Protein AF-A0A8D8VC96-F1 (afdb_monomer_lite)

Structure (mmCIF, N/CA/C/O backbone):
data_AF-A0A8D8VC96-F1
#
_entry.id   AF-A0A8D8VC96-F1
#
loop_
_atom_site.group_PDB
_atom_site.id
_atom_site.type_symbol
_atom_site.label_atom_id
_atom_site.label_alt_id
_atom_site.label_comp_id
_atom_site.label_asym_id
_atom_site.label_entity_id
_atom_site.label_seq_id
_atom_site.pdbx_PDB_ins_code
_atom_site.Cartn_x
_atom_site.Cartn_y
_atom_site.Cartn_z
_atom_site.occupancy
_atom_site.B_iso_or_equiv
_atom_site.auth_seq_id
_atom_site.auth_comp_id
_atom_site.auth_asym_id
_atom_site.auth_atom_id
_atom_site.pdbx_PDB_model_num
ATOM 1 N N . MET A 1 1 ? -0.223 11.530 23.947 1.00 56.78 1 MET A N 1
ATOM 2 C CA . MET A 1 1 ? -0.932 10.208 23.945 1.00 56.78 1 MET A CA 1
ATOM 3 C C . MET A 1 1 ? 0.001 9.028 23.650 1.00 56.78 1 MET A C 1
ATOM 5 O O . MET A 1 1 ? -0.231 7.956 24.184 1.00 56.78 1 MET A O 1
ATOM 9 N N . LEU A 1 2 ? 1.058 9.201 22.847 1.00 66.69 2 LEU A N 1
ATOM 10 C CA . LEU A 1 2 ? 2.019 8.137 22.504 1.00 66.69 2 LEU A CA 1
ATOM 11 C C . LEU A 1 2 ? 3.382 8.268 23.226 1.00 66.69 2 LEU A C 1
ATOM 13 O O . LEU A 1 2 ? 4.319 7.546 22.914 1.00 66.69 2 LEU A O 1
ATOM 17 N N . GLU A 1 3 ? 3.497 9.180 24.196 1.00 67.00 3 GLU A N 1
ATOM 18 C CA . GLU A 1 3 ? 4.768 9.587 24.829 1.00 67.00 3 GLU A CA 1
ATOM 19 C C . GLU A 1 3 ? 5.449 8.507 25.683 1.00 67.00 3 GLU A C 1
ATOM 21 O O . GLU A 1 3 ? 6.638 8.615 25.957 1.00 67.00 3 GLU A O 1
ATOM 26 N N . TYR A 1 4 ? 4.724 7.459 26.081 1.00 77.69 4 TYR A N 1
ATOM 27 C CA . TYR A 1 4 ? 5.256 6.370 26.912 1.00 77.69 4 TYR A CA 1
ATOM 28 C C . TYR A 1 4 ? 5.700 5.140 26.110 1.00 77.69 4 TYR A C 1
ATOM 30 O O . TYR A 1 4 ? 6.091 4.136 26.700 1.00 77.69 4 TYR A O 1
ATOM 38 N N . ILE A 1 5 ? 5.606 5.184 24.778 1.00 81.00 5 ILE A N 1
ATOM 39 C CA . ILE A 1 5 ? 5.982 4.063 23.916 1.00 81.00 5 ILE A CA 1
ATOM 40 C C . ILE A 1 5 ? 7.382 4.322 23.368 1.00 81.00 5 ILE A C 1
ATOM 42 O O . ILE A 1 5 ? 7.630 5.331 22.710 1.00 81.00 5 ILE A O 1
ATOM 46 N N . GLU A 1 6 ? 8.297 3.394 23.631 1.00 84.31 6 GLU A N 1
ATOM 47 C CA . GLU A 1 6 ? 9.651 3.449 23.091 1.00 84.31 6 GLU A CA 1
ATOM 48 C C . GLU A 1 6 ? 9.626 3.282 21.566 1.00 84.31 6 GLU A C 1
ATOM 50 O O . GLU A 1 6 ? 9.029 2.341 21.032 1.00 84.31 6 GLU A O 1
ATOM 55 N N . LYS A 1 7 ? 10.299 4.196 20.861 1.00 87.06 7 LYS A N 1
ATOM 56 C CA . LYS A 1 7 ? 10.489 4.099 19.414 1.00 87.06 7 LYS A CA 1
ATOM 57 C C . LYS A 1 7 ? 11.390 2.909 19.091 1.00 87.06 7 LYS A C 1
ATOM 59 O O . LYS A 1 7 ? 12.496 2.811 19.614 1.00 87.06 7 LYS A O 1
ATOM 64 N N . LYS A 1 8 ? 10.953 2.059 18.164 1.00 87.38 8 LYS A N 1
ATOM 65 C CA . LYS A 1 8 ? 11.753 0.965 17.607 1.00 87.38 8 LYS A CA 1
ATOM 66 C C . LYS A 1 8 ? 11.871 1.079 16.096 1.00 87.38 8 LYS A C 1
ATOM 68 O O . LYS A 1 8 ? 11.038 1.692 15.430 1.00 87.38 8 LYS A O 1
ATOM 73 N N . GLU A 1 9 ? 12.916 0.463 15.553 1.00 86.69 9 GLU A N 1
ATOM 74 C CA . GLU A 1 9 ? 13.058 0.311 14.106 1.00 86.69 9 GLU A CA 1
ATOM 75 C C . GLU A 1 9 ? 11.913 -0.536 13.538 1.00 86.69 9 GLU A C 1
ATOM 77 O O . GLU A 1 9 ? 11.349 -1.393 14.224 1.00 86.69 9 GLU A O 1
ATOM 82 N N . TRP A 1 10 ? 11.586 -0.329 12.264 1.00 87.19 10 TRP A N 1
ATOM 83 C CA . TRP A 1 10 ? 10.472 -1.006 11.596 1.00 87.19 10 TRP A CA 1
ATOM 84 C C . TRP A 1 10 ? 10.578 -2.537 11.627 1.00 87.19 10 TRP A C 1
ATOM 86 O O . TRP A 1 10 ? 9.578 -3.249 11.730 1.00 87.19 10 TRP A O 1
ATOM 96 N N . GLU A 1 11 ? 11.803 -3.046 11.550 1.00 87.81 11 GLU A N 1
ATOM 97 C CA . GLU A 1 11 ? 12.136 -4.463 11.578 1.00 87.81 11 GLU A CA 1
ATOM 98 C C . GLU A 1 11 ? 11.897 -5.122 12.933 1.00 87.81 11 GLU A C 1
ATOM 100 O O . GLU A 1 11 ? 11.925 -6.349 13.007 1.00 87.81 11 GLU A O 1
ATOM 105 N N . HIS A 1 12 ? 11.686 -4.364 14.005 1.00 87.44 12 HIS A N 1
ATOM 106 C CA . HIS A 1 12 ? 11.365 -4.962 15.292 1.00 87.44 12 HIS A CA 1
ATOM 107 C C . HIS A 1 12 ? 9.925 -5.494 15.308 1.00 87.44 12 HIS A C 1
ATOM 109 O O . HIS A 1 12 ? 9.081 -5.205 14.446 1.00 87.44 12 HIS A O 1
ATOM 115 N N . ASP A 1 13 ? 9.648 -6.352 16.285 1.00 83.38 13 ASP A N 1
ATOM 116 C CA . ASP A 1 13 ? 8.297 -6.857 16.489 1.00 83.38 13 ASP A CA 1
ATOM 117 C C . ASP A 1 13 ? 7.365 -5.739 16.964 1.00 83.38 13 ASP A C 1
ATOM 119 O O . ASP A 1 13 ? 7.802 -4.704 17.475 1.00 83.38 13 ASP A O 1
ATOM 123 N N . CYS A 1 14 ? 6.068 -5.945 16.731 1.00 77.44 14 CYS A N 1
ATOM 124 C CA . CYS A 1 14 ? 5.040 -4.945 16.969 1.00 77.44 14 CYS A CA 1
ATOM 125 C C . CYS A 1 14 ? 5.111 -4.393 18.397 1.00 77.44 14 CYS A C 1
ATOM 127 O O . CYS A 1 14 ? 5.041 -5.136 19.374 1.00 77.44 14 CYS A O 1
ATOM 129 N N . ILE A 1 15 ? 5.186 -3.071 18.495 1.00 79.81 15 ILE A N 1
ATOM 130 C CA . ILE A 1 15 ? 5.311 -2.351 19.765 1.00 79.81 15 ILE A CA 1
ATOM 131 C C . ILE A 1 15 ? 3.977 -1.873 20.333 1.00 79.81 15 ILE A C 1
ATOM 133 O O . ILE A 1 15 ? 3.873 -1.667 21.537 1.00 79.81 15 ILE A O 1
ATOM 137 N N . TYR A 1 16 ? 2.956 -1.695 19.491 1.00 87.06 16 TYR A N 1
ATOM 138 C CA . TYR A 1 16 ? 1.622 -1.312 19.938 1.00 87.06 16 TYR A CA 1
ATOM 139 C C . TYR A 1 16 ? 0.550 -1.712 18.926 1.00 87.06 16 TYR A C 1
ATOM 141 O O . TYR A 1 16 ? 0.806 -1.857 17.728 1.00 87.06 16 TYR A O 1
ATOM 149 N N . GLN A 1 17 ? -0.670 -1.862 19.432 1.00 91.94 17 GLN A N 1
ATOM 150 C CA . GLN A 1 17 ? -1.841 -2.201 18.639 1.00 91.94 17 GLN A CA 1
ATOM 151 C C . GLN A 1 17 ? -2.802 -1.018 18.599 1.00 91.94 17 GLN A C 1
ATOM 153 O O . GLN A 1 17 ? -3.083 -0.404 19.627 1.00 91.94 17 GLN A O 1
ATOM 158 N N . LEU A 1 18 ? -3.317 -0.709 17.412 1.00 92.12 18 LEU A N 1
ATOM 159 C CA . LEU A 1 18 ? -4.373 0.281 17.225 1.00 92.12 18 LEU A CA 1
ATOM 160 C C . LEU A 1 18 ? -5.675 -0.441 16.898 1.00 92.12 18 LEU A C 1
ATOM 162 O O . LEU A 1 18 ? -5.719 -1.207 15.943 1.00 92.12 18 LEU A O 1
ATOM 166 N N . ILE A 1 19 ? -6.737 -0.167 17.648 1.00 93.94 19 ILE A N 1
ATOM 167 C CA . ILE A 1 19 ? -8.078 -0.673 17.353 1.00 93.94 19 ILE A CA 1
ATOM 168 C C . ILE A 1 19 ? -8.959 0.533 17.049 1.00 93.94 19 ILE A C 1
ATOM 170 O O . ILE A 1 19 ? -9.070 1.434 17.878 1.00 93.94 19 ILE A O 1
ATOM 174 N N . ALA A 1 20 ? -9.554 0.578 15.860 1.00 91.56 20 ALA A N 1
ATOM 175 C CA . ALA A 1 20 ? -10.372 1.713 15.444 1.00 91.56 20 ALA A CA 1
ATOM 176 C C . ALA A 1 20 ? -11.504 1.299 14.502 1.00 91.56 20 ALA A C 1
ATOM 178 O O . ALA A 1 20 ? -11.414 0.304 13.787 1.00 91.56 20 ALA A O 1
ATOM 179 N N . SER A 1 21 ? -12.563 2.104 14.472 1.00 90.19 21 SER A N 1
ATOM 180 C CA . SER A 1 21 ? -13.599 2.041 13.441 1.00 90.19 21 SER A CA 1
ATOM 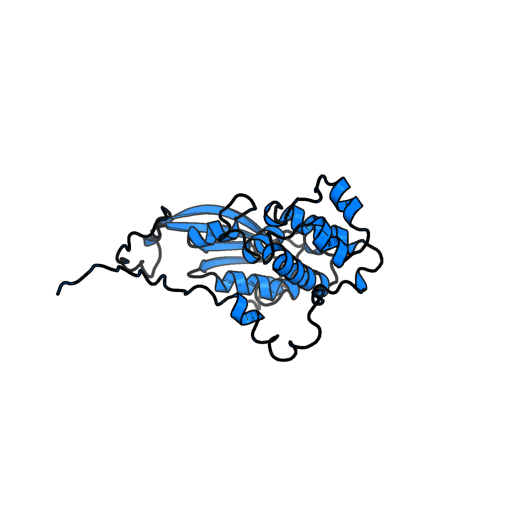181 C C . SER A 1 21 ? -13.411 3.201 12.479 1.00 90.19 21 SER A C 1
ATOM 183 O O . SER A 1 21 ? -13.244 4.338 12.919 1.00 90.19 21 SER A O 1
ATOM 185 N N . LEU A 1 22 ? -13.433 2.922 11.177 1.00 88.38 22 LEU A N 1
ATOM 186 C CA . LEU A 1 22 ? -13.283 3.933 10.138 1.00 88.38 22 LEU A CA 1
ATOM 187 C C . LEU A 1 22 ? -14.603 4.141 9.408 1.00 88.38 22 LEU A C 1
ATOM 189 O O . LEU A 1 22 ? -15.214 3.194 8.917 1.00 88.38 22 LEU A O 1
ATOM 193 N N . ASN A 1 23 ? -14.991 5.405 9.283 1.00 76.56 23 ASN A N 1
ATOM 194 C CA . ASN A 1 23 ? -16.179 5.797 8.528 1.00 76.56 23 ASN A CA 1
ATOM 195 C C . ASN A 1 23 ? -15.846 6.137 7.066 1.00 76.56 23 ASN A C 1
ATOM 197 O O . ASN A 1 23 ? -16.744 6.217 6.237 1.00 76.56 23 ASN A O 1
ATOM 201 N N . ASN A 1 24 ? -14.566 6.353 6.748 1.00 79.94 24 ASN A N 1
ATOM 202 C CA . ASN A 1 24 ? -14.092 6.711 5.416 1.00 79.94 24 ASN A CA 1
ATOM 203 C C . ASN A 1 24 ? -12.635 6.251 5.196 1.00 79.94 24 ASN A C 1
ATOM 205 O O . ASN A 1 24 ? -12.026 5.604 6.052 1.00 79.94 24 ASN A O 1
ATOM 209 N N . GLN A 1 25 ? -12.065 6.596 4.039 1.00 86.25 25 GLN A N 1
ATOM 210 C CA . GLN A 1 25 ? -10.702 6.217 3.651 1.00 86.25 25 GLN A CA 1
ATOM 211 C C . GLN A 1 25 ? -9.620 7.233 4.059 1.00 86.25 25 GLN A C 1
ATOM 213 O O . GLN A 1 25 ? -8.446 7.017 3.761 1.00 86.25 25 GLN A O 1
ATOM 218 N N . ASP A 1 26 ? -9.959 8.329 4.745 1.00 89.69 26 ASP A N 1
ATOM 219 C CA . ASP A 1 26 ? -9.003 9.398 5.084 1.00 89.69 26 ASP A CA 1
ATOM 220 C C . ASP A 1 26 ? -7.867 8.894 5.951 1.00 89.69 26 ASP A C 1
ATOM 222 O O . ASP A 1 26 ? -6.707 9.229 5.721 1.00 89.69 26 ASP A O 1
ATOM 226 N N . PHE A 1 27 ? -8.190 8.032 6.910 1.00 91.81 27 PHE A N 1
ATOM 227 C CA . PHE A 1 27 ? -7.185 7.428 7.768 1.00 91.81 27 PHE A CA 1
ATOM 228 C C . PHE A 1 27 ? -6.214 6.537 6.978 1.00 91.81 27 PHE A C 1
ATOM 230 O O . PHE A 1 27 ? -5.008 6.562 7.212 1.00 91.81 27 PHE A O 1
ATOM 237 N N . LEU A 1 28 ? -6.716 5.802 5.983 1.00 92.50 28 LEU A N 1
ATOM 238 C CA . LEU A 1 28 ? -5.887 4.966 5.113 1.00 92.50 28 LEU A CA 1
ATOM 239 C C . LEU A 1 28 ? -4.943 5.833 4.265 1.00 92.50 28 LEU A C 1
ATOM 241 O O . LEU A 1 28 ? -3.745 5.562 4.175 1.00 92.50 28 LEU A O 1
ATOM 245 N N . ARG A 1 29 ? -5.462 6.934 3.709 1.00 91.50 29 ARG A N 1
ATOM 246 C CA . ARG A 1 29 ? -4.667 7.940 2.985 1.00 91.50 29 ARG A CA 1
ATOM 247 C C . ARG A 1 29 ? -3.626 8.602 3.885 1.00 91.50 29 ARG A C 1
ATOM 249 O O . ARG A 1 29 ? -2.478 8.776 3.478 1.00 91.50 29 ARG A O 1
ATOM 256 N N . TYR A 1 30 ? -4.005 8.926 5.119 1.00 92.06 30 TYR A N 1
ATOM 257 C CA . TYR A 1 30 ? -3.109 9.467 6.134 1.00 92.06 30 TYR A CA 1
ATOM 258 C C . TYR A 1 30 ? -1.948 8.509 6.417 1.00 92.06 30 TYR A C 1
ATOM 260 O O . TYR A 1 30 ? -0.800 8.952 6.434 1.00 92.06 30 TYR A O 1
ATOM 268 N N . ILE A 1 31 ? -2.211 7.208 6.582 1.00 91.44 31 ILE A N 1
ATOM 269 C CA . ILE A 1 31 ? -1.159 6.205 6.793 1.00 91.44 31 ILE A CA 1
ATOM 270 C C . ILE A 1 31 ? -0.175 6.199 5.621 1.00 91.44 31 ILE A C 1
ATOM 272 O O . ILE A 1 31 ? 1.029 6.303 5.848 1.00 91.44 31 ILE A O 1
ATOM 276 N N . LEU A 1 32 ? -0.664 6.141 4.377 1.00 90.38 32 LEU A N 1
ATOM 277 C CA . LEU A 1 32 ? 0.207 6.140 3.196 1.00 90.38 32 LEU A CA 1
ATOM 278 C C . LEU A 1 32 ? 1.062 7.405 3.101 1.00 90.38 32 LEU A C 1
ATOM 280 O O . LEU A 1 32 ? 2.266 7.313 2.873 1.00 90.38 32 LEU A O 1
ATOM 284 N N . ARG A 1 33 ? 0.472 8.583 3.327 1.00 88.31 33 ARG A N 1
ATOM 285 C CA . ARG A 1 33 ? 1.202 9.859 3.282 1.00 88.31 33 ARG A CA 1
ATOM 286 C C . ARG A 1 33 ? 2.333 9.917 4.310 1.00 88.31 33 ARG A C 1
ATOM 288 O O . ARG A 1 33 ? 3.389 10.481 4.042 1.00 88.31 33 ARG A O 1
ATOM 295 N N . ASN A 1 34 ? 2.116 9.336 5.486 1.00 89.06 34 ASN A N 1
ATOM 296 C CA . ASN A 1 34 ? 3.102 9.334 6.562 1.00 89.06 34 ASN A CA 1
ATOM 297 C C . ASN A 1 34 ? 4.088 8.159 6.490 1.00 89.06 34 ASN A C 1
ATOM 299 O O . ASN A 1 34 ? 5.045 8.141 7.261 1.00 89.06 34 ASN A O 1
ATOM 303 N N . PHE A 1 35 ? 3.887 7.203 5.577 1.00 88.31 35 PHE A N 1
ATOM 304 C CA . PHE A 1 35 ? 4.714 6.002 5.476 1.00 88.31 35 PHE A CA 1
ATOM 305 C C . PHE A 1 35 ? 6.171 6.309 5.108 1.00 88.31 35 PHE A C 1
ATOM 307 O O . PHE A 1 35 ? 7.083 5.786 5.746 1.00 88.31 35 PHE A O 1
ATOM 314 N N . SER A 1 36 ? 6.408 7.202 4.141 1.00 82.50 36 SER A N 1
ATOM 315 C CA . SER A 1 36 ? 7.767 7.524 3.682 1.00 82.50 36 SER A CA 1
ATOM 316 C C . SER A 1 36 ? 8.652 8.114 4.774 1.00 82.50 36 SER A C 1
ATOM 318 O O . SER A 1 36 ? 9.814 7.745 4.893 1.00 82.50 36 SER A O 1
ATOM 320 N N . HIS A 1 37 ? 8.087 9.005 5.587 1.00 82.06 37 HIS A N 1
ATOM 321 C CA . HIS A 1 37 ? 8.814 9.705 6.646 1.00 82.06 37 HIS A CA 1
ATOM 322 C C . HIS A 1 37 ? 8.702 9.009 8.005 1.00 82.06 37 HIS A C 1
ATOM 324 O O . HIS A 1 37 ? 9.236 9.524 8.980 1.00 82.06 37 HIS A O 1
ATOM 330 N N . GLN A 1 38 ? 7.984 7.878 8.082 1.00 85.19 38 GLN A N 1
ATOM 331 C CA . GLN A 1 38 ? 7.595 7.240 9.342 1.00 85.19 38 GLN A CA 1
ATOM 332 C C . GLN A 1 38 ? 7.062 8.285 10.334 1.00 85.19 38 GLN A C 1
ATOM 334 O O . GLN A 1 38 ? 7.592 8.468 11.420 1.00 85.19 38 GLN A O 1
ATOM 339 N N . ASN A 1 39 ? 6.030 9.027 9.933 1.00 87.06 39 ASN A N 1
ATOM 340 C CA . ASN A 1 39 ? 5.438 10.086 10.751 1.00 87.06 39 ASN A CA 1
ATOM 341 C C . ASN A 1 39 ? 4.151 9.620 11.447 1.00 87.06 39 ASN A C 1
ATOM 343 O O . ASN A 1 39 ? 3.563 8.584 11.117 1.00 87.06 39 ASN A O 1
ATOM 347 N N . GLY A 1 40 ? 3.685 10.412 12.415 1.00 87.19 40 GLY A N 1
ATOM 348 C CA . GLY A 1 40 ? 2.443 10.140 13.134 1.00 87.19 40 GLY A CA 1
ATOM 349 C C . GLY A 1 40 ? 2.509 8.814 13.884 1.00 87.19 40 GLY A C 1
ATOM 350 O O . GLY A 1 40 ? 3.451 8.562 14.630 1.00 87.19 40 GLY A O 1
ATOM 351 N N . ILE A 1 41 ? 1.525 7.943 13.659 1.00 87.81 41 ILE A N 1
ATOM 352 C CA . ILE A 1 41 ? 1.489 6.621 14.298 1.00 87.81 41 ILE A CA 1
ATOM 353 C C . ILE A 1 41 ? 2.680 5.744 13.855 1.00 87.81 41 ILE A C 1
ATOM 355 O O . ILE A 1 41 ? 3.218 4.971 14.643 1.00 87.81 41 ILE A O 1
ATOM 359 N N . LEU A 1 42 ? 3.181 5.913 12.629 1.00 88.44 42 LEU A N 1
ATOM 360 C CA . LEU A 1 42 ? 4.298 5.117 12.107 1.00 88.44 42 LEU A CA 1
ATOM 361 C C . LEU A 1 42 ? 5.660 5.533 12.692 1.00 88.44 42 LEU A C 1
ATOM 363 O O . LEU A 1 42 ? 6.636 4.812 12.519 1.00 88.44 42 LEU A O 1
ATOM 367 N N . ALA A 1 43 ? 5.729 6.655 13.420 1.00 87.94 43 ALA A N 1
ATOM 368 C CA . ALA A 1 43 ? 6.974 7.180 13.989 1.00 87.94 43 ALA A CA 1
ATOM 369 C C . ALA A 1 43 ? 7.569 6.334 15.105 1.00 87.94 43 ALA A C 1
ATOM 371 O O . ALA A 1 43 ? 8.770 6.410 15.366 1.00 87.94 43 ALA A O 1
ATOM 372 N N . LEU A 1 44 ? 6.734 5.536 15.761 1.00 87.25 44 LEU A N 1
ATOM 373 C CA . LEU A 1 44 ? 7.185 4.659 16.827 1.00 87.25 44 LEU A CA 1
ATOM 374 C C . LEU A 1 44 ? 7.725 3.328 16.296 1.00 87.25 44 LEU A C 1
ATOM 376 O O . LEU A 1 44 ? 8.421 2.641 17.029 1.00 87.25 44 LEU A O 1
ATOM 380 N N . GLY A 1 45 ? 7.417 2.954 15.054 1.00 87.88 45 GLY A N 1
ATOM 381 C CA . GLY A 1 45 ? 7.782 1.665 14.476 1.00 87.88 45 GLY A CA 1
ATOM 382 C C . GLY A 1 45 ? 6.630 1.066 13.676 1.00 87.88 45 GLY A C 1
ATOM 383 O O . GLY A 1 45 ? 5.791 1.783 13.132 1.00 87.88 45 GLY A O 1
ATOM 384 N N . ARG A 1 46 ? 6.585 -0.266 13.605 1.00 89.81 46 ARG A N 1
ATOM 385 C CA . ARG A 1 46 ? 5.625 -1.023 12.793 1.00 89.81 46 ARG A CA 1
ATOM 386 C C . ARG A 1 46 ? 4.367 -1.391 13.598 1.00 89.81 46 ARG A C 1
ATOM 388 O O . ARG A 1 46 ? 4.448 -2.294 14.435 1.00 89.81 46 ARG A O 1
ATOM 395 N N . PRO A 1 47 ? 3.212 -0.733 13.377 1.00 89.06 47 PRO A N 1
ATOM 396 C CA . PRO A 1 47 ? 1.992 -1.055 14.110 1.00 89.06 47 PRO A CA 1
ATOM 397 C C . PRO A 1 47 ? 1.296 -2.309 13.581 1.00 89.06 47 PRO A C 1
ATOM 399 O O . PRO A 1 47 ? 1.362 -2.624 12.388 1.00 89.06 47 PRO A O 1
ATOM 402 N N . ILE A 1 48 ? 0.531 -2.948 14.466 1.00 94.25 48 ILE A N 1
ATOM 403 C CA . ILE A 1 48 ? -0.583 -3.821 14.090 1.00 94.25 48 ILE A CA 1
ATOM 404 C C . ILE A 1 48 ? -1.875 -3.035 14.312 1.00 94.25 48 ILE A C 1
ATOM 406 O O . ILE A 1 48 ? -2.118 -2.504 15.395 1.00 94.25 48 ILE A O 1
ATOM 410 N N . MET A 1 49 ? -2.711 -2.954 13.287 1.00 95.12 49 MET A N 1
ATOM 411 C CA . MET A 1 49 ? -3.969 -2.217 13.326 1.00 95.12 49 MET A CA 1
ATOM 412 C C . MET A 1 49 ? -5.134 -3.179 13.116 1.00 95.12 49 MET A C 1
ATOM 414 O O . MET A 1 49 ? -5.138 -3.949 12.161 1.00 95.12 49 MET A O 1
ATOM 418 N N . TYR A 1 50 ? -6.130 -3.115 13.988 1.00 96.88 50 TYR A N 1
ATOM 419 C CA . TYR A 1 50 ? -7.401 -3.813 13.863 1.00 96.88 50 TYR A CA 1
ATOM 420 C C . TYR A 1 50 ? -8.470 -2.781 13.527 1.00 96.88 50 TYR A C 1
ATOM 422 O O . TYR A 1 50 ? -8.846 -1.961 14.367 1.00 96.88 50 TYR A O 1
ATOM 430 N N . LEU A 1 51 ? -8.914 -2.775 12.276 1.00 95.69 51 LEU A N 1
ATOM 431 C CA . LEU A 1 51 ? -9.785 -1.735 11.748 1.00 95.69 51 LEU A CA 1
ATOM 432 C C . LEU A 1 51 ? -11.142 -2.328 11.393 1.00 95.69 51 LEU A C 1
ATOM 434 O O . LEU A 1 51 ? -11.222 -3.313 10.664 1.00 95.69 51 LEU A O 1
ATOM 438 N N . LEU A 1 52 ? -12.207 -1.708 11.890 1.00 94.19 52 LEU A N 1
ATOM 439 C CA . LEU A 1 52 ? -13.564 -1.947 11.417 1.00 94.19 52 LEU A CA 1
ATOM 440 C C . LEU A 1 52 ? -13.830 -1.023 10.233 1.00 94.19 52 LEU A C 1
ATOM 442 O O . LEU A 1 52 ? -13.800 0.198 10.384 1.00 94.19 52 LEU A O 1
ATOM 446 N N . ILE A 1 53 ? -14.062 -1.602 9.059 1.00 93.06 53 ILE A N 1
ATOM 447 C CA . ILE A 1 53 ? -14.281 -0.865 7.810 1.00 93.06 53 ILE A CA 1
ATOM 448 C C . ILE A 1 53 ? -15.507 -1.389 7.065 1.00 93.06 53 ILE A C 1
ATOM 450 O O . ILE A 1 53 ? -15.966 -2.506 7.301 1.00 93.06 53 ILE A O 1
ATOM 454 N N . THR A 1 54 ? -16.032 -0.602 6.129 1.00 91.19 54 THR A N 1
ATOM 455 C CA . THR A 1 54 ? -17.124 -1.060 5.262 1.00 91.19 54 THR A CA 1
ATOM 456 C C . THR A 1 54 ? -16.636 -2.123 4.264 1.00 91.19 54 THR A C 1
ATOM 458 O O . THR A 1 54 ? -15.477 -2.070 3.831 1.00 91.19 54 THR A O 1
ATOM 461 N N . PRO A 1 55 ? -17.502 -3.057 3.823 1.00 91.38 55 PRO A N 1
ATOM 462 C CA . PRO A 1 55 ? -17.159 -4.044 2.799 1.00 91.38 55 PRO A CA 1
ATOM 463 C C . PRO A 1 55 ? -16.647 -3.405 1.502 1.00 91.38 55 PRO A C 1
ATOM 465 O O . PRO A 1 55 ? -15.692 -3.898 0.906 1.00 91.38 55 PRO A O 1
ATOM 468 N N . ALA A 1 56 ? -17.223 -2.265 1.103 1.00 89.00 56 ALA A N 1
ATOM 469 C CA . ALA A 1 56 ? -16.772 -1.496 -0.055 1.00 89.00 56 ALA A CA 1
ATOM 470 C C . ALA A 1 56 ? -15.328 -0.987 0.110 1.00 89.00 56 ALA A C 1
ATOM 472 O O . ALA A 1 56 ? -14.519 -1.082 -0.813 1.00 89.00 56 ALA A O 1
ATOM 473 N N . THR A 1 57 ? -14.970 -0.493 1.302 1.00 91.56 57 THR A N 1
ATOM 474 C CA . THR A 1 57 ? -13.591 -0.075 1.600 1.00 91.56 57 THR A CA 1
ATOM 475 C C . THR A 1 57 ? -12.637 -1.261 1.571 1.00 91.56 57 THR A C 1
ATOM 477 O O . THR A 1 57 ? -11.548 -1.149 1.010 1.00 91.56 57 THR A O 1
ATOM 480 N N . TYR A 1 58 ? -13.047 -2.406 2.124 1.00 93.62 58 TYR A N 1
ATOM 481 C CA . TYR A 1 58 ? -12.229 -3.614 2.108 1.00 93.62 58 TYR A CA 1
ATOM 482 C C . TYR A 1 58 ? -11.945 -4.086 0.681 1.00 93.62 58 TYR A C 1
ATOM 484 O O . TYR A 1 58 ? -10.787 -4.289 0.333 1.00 93.62 58 TYR A O 1
ATOM 492 N N . GLN A 1 59 ? -12.973 -4.176 -0.167 1.00 92.31 59 GLN A N 1
ATOM 493 C CA . GLN A 1 59 ? -12.804 -4.554 -1.572 1.00 92.31 59 GLN A CA 1
ATOM 494 C C . GLN A 1 59 ? -11.857 -3.615 -2.318 1.00 92.31 59 GLN A C 1
ATOM 496 O O . GLN A 1 59 ? -10.995 -4.084 -3.054 1.00 92.31 59 GLN A O 1
ATOM 501 N N . LYS A 1 60 ? -11.965 -2.298 -2.092 1.00 91.94 60 LYS A N 1
ATOM 502 C CA . LYS A 1 60 ? -11.028 -1.319 -2.662 1.00 91.94 60 LYS A CA 1
ATOM 503 C C . LYS A 1 60 ? -9.586 -1.556 -2.189 1.00 91.94 60 LYS A C 1
ATOM 505 O O . LYS A 1 60 ? -8.670 -1.303 -2.956 1.00 91.94 60 LYS A O 1
ATOM 510 N N . LEU A 1 61 ? -9.361 -2.034 -0.962 1.00 93.25 61 LEU A N 1
ATOM 511 C CA . LEU A 1 61 ? -8.015 -2.301 -0.435 1.00 93.25 61 LEU A CA 1
ATOM 512 C C . LEU A 1 61 ? -7.373 -3.561 -1.020 1.00 93.25 61 LEU A C 1
ATOM 514 O O . LEU A 1 61 ? -6.179 -3.544 -1.316 1.00 93.25 61 LEU A O 1
ATOM 518 N N . ILE A 1 62 ? -8.150 -4.634 -1.178 1.00 94.19 62 ILE A N 1
ATOM 519 C CA . ILE A 1 62 ? -7.650 -5.932 -1.655 1.00 94.19 62 ILE A CA 1
ATOM 520 C C . ILE A 1 62 ? -7.767 -6.125 -3.171 1.00 94.19 62 ILE A C 1
ATOM 522 O O . ILE A 1 62 ? -7.393 -7.179 -3.667 1.00 94.19 62 ILE A O 1
ATOM 526 N N . ALA A 1 63 ? -8.281 -5.130 -3.902 1.00 94.06 63 ALA A N 1
ATOM 527 C CA . ALA A 1 63 ? -8.452 -5.222 -5.346 1.00 94.06 63 ALA A CA 1
ATOM 528 C C . ALA A 1 63 ? -7.125 -5.520 -6.059 1.00 94.06 63 ALA A C 1
ATOM 530 O O . ALA A 1 63 ? -6.108 -4.869 -5.801 1.00 94.06 63 ALA A O 1
ATOM 531 N N . GLY A 1 64 ? -7.161 -6.463 -6.987 1.00 92.44 64 GLY A N 1
ATOM 532 C CA . GLY A 1 64 ? -6.101 -6.820 -7.914 1.00 92.44 64 GLY A CA 1
ATOM 533 C C . GLY A 1 64 ? -6.435 -6.521 -9.389 1.00 92.44 64 GLY A C 1
ATOM 534 O O . GLY A 1 64 ? -7.318 -5.716 -9.704 1.00 92.44 64 GLY A O 1
ATOM 535 N N . PRO A 1 65 ? -5.698 -7.148 -10.321 1.00 88.94 65 PRO A N 1
ATOM 536 C CA . PRO A 1 65 ? -5.818 -6.900 -11.759 1.00 88.94 65 PRO A CA 1
ATOM 537 C C . PRO A 1 65 ? -7.085 -7.479 -12.419 1.00 88.94 65 PRO A C 1
ATOM 539 O O . PRO A 1 65 ? -7.405 -7.111 -13.551 1.00 88.94 65 PRO A O 1
ATOM 542 N N . HIS A 1 66 ? -7.806 -8.388 -11.754 1.00 86.44 66 HIS A N 1
ATOM 543 C CA . HIS A 1 66 ? -8.978 -9.075 -12.321 1.00 86.44 66 HIS A CA 1
ATOM 544 C C . HIS A 1 66 ? -10.310 -8.436 -11.912 1.00 86.44 66 HIS A C 1
ATOM 546 O O . HIS A 1 66 ? -11.368 -8.781 -12.439 1.00 86.44 66 HIS A O 1
ATOM 552 N N . GLU A 1 67 ? -10.257 -7.491 -10.985 1.00 86.12 67 GLU A N 1
ATOM 553 C CA . GLU A 1 67 ? -11.393 -6.764 -10.468 1.00 86.12 67 GLU A CA 1
ATOM 554 C C . GLU A 1 67 ? -11.830 -5.632 -11.410 1.00 86.12 67 GLU A C 1
ATOM 556 O O . GLU A 1 67 ? -11.062 -5.162 -12.260 1.00 86.12 67 GLU A O 1
ATOM 561 N N . PRO A 1 68 ? -13.074 -5.143 -11.250 1.00 83.19 68 PRO A N 1
ATOM 562 C CA . PRO A 1 68 ? -13.553 -3.959 -11.942 1.00 83.19 68 PRO A CA 1
ATOM 563 C C . PRO A 1 68 ? -12.556 -2.794 -11.911 1.00 83.19 68 PRO A C 1
ATOM 565 O O . PRO A 1 68 ? -11.894 -2.504 -10.909 1.00 83.19 68 PRO A O 1
ATOM 568 N N . TRP A 1 69 ? -12.470 -2.083 -13.035 1.00 76.25 69 TRP A N 1
ATOM 569 C CA . TRP A 1 69 ? -11.464 -1.043 -13.252 1.00 76.25 69 TRP A CA 1
ATOM 570 C C . TRP A 1 69 ? -11.543 0.112 -12.237 1.00 76.25 69 TRP A C 1
ATOM 572 O O . TRP A 1 69 ? -10.546 0.806 -12.027 1.00 76.25 69 TRP A O 1
ATOM 582 N N . ASN A 1 70 ? -12.691 0.334 -11.603 1.00 82.62 70 ASN A N 1
ATOM 583 C CA . ASN A 1 70 ? -12.883 1.354 -10.577 1.00 82.62 70 ASN A CA 1
ATOM 584 C C . ASN A 1 70 ? -12.305 0.953 -9.205 1.00 82.62 70 ASN A C 1
ATOM 586 O O . ASN A 1 70 ? -12.042 1.839 -8.397 1.00 82.62 70 ASN A O 1
ATOM 590 N N . LEU A 1 71 ? -12.031 -0.333 -8.958 1.00 88.31 71 LEU A N 1
ATOM 591 C CA . LEU A 1 71 ? -11.496 -0.819 -7.679 1.00 88.31 71 LEU A CA 1
ATOM 592 C C . LEU A 1 71 ? -9.963 -0.857 -7.648 1.00 88.31 71 LEU A C 1
ATOM 594 O O . LEU A 1 71 ? -9.360 -0.439 -6.661 1.00 88.31 71 LEU A O 1
ATOM 598 N N . TYR A 1 72 ? -9.316 -1.295 -8.735 1.00 92.38 72 TYR A N 1
ATOM 599 C CA . TYR A 1 72 ? -7.853 -1.413 -8.788 1.00 92.38 72 TYR A CA 1
ATOM 600 C C . TYR A 1 72 ? -7.168 -0.047 -8.970 1.00 92.38 72 TYR A C 1
ATOM 602 O O . TYR A 1 72 ? -6.938 0.413 -10.096 1.00 92.38 72 TYR A O 1
ATOM 610 N N . LYS A 1 73 ? -6.912 0.641 -7.853 1.00 92.56 73 LYS A N 1
ATOM 611 C CA . LYS A 1 73 ? -6.406 2.024 -7.770 1.00 92.56 73 LYS A CA 1
ATOM 612 C C . LYS A 1 73 ? -5.040 2.078 -7.063 1.00 92.56 73 LYS A C 1
ATOM 614 O O . LYS A 1 73 ? -4.690 1.128 -6.363 1.00 92.56 73 LYS A O 1
ATOM 619 N N . PRO A 1 74 ? -4.274 3.185 -7.174 1.00 93.56 74 PRO A N 1
ATOM 620 C CA . PRO A 1 74 ? -2.948 3.286 -6.555 1.00 93.56 74 PRO A CA 1
ATOM 621 C C . PRO A 1 74 ? -2.951 3.014 -5.048 1.00 93.56 74 PRO A C 1
ATOM 623 O O . PRO A 1 74 ? -2.034 2.379 -4.538 1.00 93.56 74 PRO A O 1
ATOM 626 N N . LEU A 1 75 ? -4.009 3.442 -4.349 1.00 92.62 75 LEU A N 1
ATOM 627 C CA . LEU A 1 75 ? -4.177 3.191 -2.919 1.00 92.62 75 LEU A CA 1
ATOM 628 C C . LEU A 1 75 ? -4.207 1.689 -2.602 1.00 92.62 75 LEU A C 1
ATOM 630 O O . LEU A 1 75 ? -3.514 1.270 -1.683 1.00 92.62 75 LEU A O 1
ATOM 634 N N . ALA A 1 76 ? -4.938 0.887 -3.384 1.00 94.06 76 ALA A N 1
ATOM 635 C CA . ALA A 1 76 ? -5.013 -0.568 -3.225 1.00 94.06 76 ALA A CA 1
ATOM 636 C C . ALA A 1 76 ? -3.628 -1.213 -3.362 1.00 94.06 76 ALA A C 1
ATOM 638 O O . ALA A 1 76 ? -3.177 -1.954 -2.492 1.00 94.06 76 ALA A O 1
ATOM 639 N N . VAL A 1 77 ? -2.926 -0.852 -4.439 1.00 95.81 77 VAL A N 1
ATOM 640 C CA . VAL A 1 77 ? -1.602 -1.389 -4.766 1.00 95.81 77 VAL A CA 1
ATOM 641 C C . VAL A 1 77 ? -0.580 -1.022 -3.699 1.00 95.81 77 VAL A C 1
ATOM 643 O O . VAL A 1 77 ? 0.111 -1.899 -3.191 1.00 95.81 77 VAL A O 1
ATOM 646 N N . LEU A 1 78 ? -0.515 0.250 -3.297 1.00 95.25 78 LEU A N 1
ATOM 647 C CA . LEU A 1 78 ? 0.398 0.689 -2.242 1.00 95.25 78 LEU A CA 1
ATOM 648 C C . LEU A 1 78 ? 0.103 -0.002 -0.912 1.00 95.25 78 LEU A C 1
ATOM 650 O O . LEU A 1 78 ? 1.036 -0.452 -0.251 1.00 95.25 78 LEU A O 1
ATOM 654 N N . PHE A 1 79 ? -1.169 -0.134 -0.528 1.00 94.94 79 PHE A N 1
ATOM 655 C CA . PHE A 1 79 ? -1.529 -0.832 0.704 1.00 94.94 79 PHE A CA 1
ATOM 656 C C . PHE A 1 79 ? -1.090 -2.292 0.689 1.00 94.94 79 PHE A C 1
ATOM 658 O O . PHE A 1 79 ? -0.504 -2.745 1.666 1.00 94.94 79 PHE A O 1
ATOM 665 N N . GLN A 1 80 ? -1.313 -3.006 -0.414 1.00 96.06 80 GLN A N 1
ATOM 666 C CA . GLN A 1 80 ? -0.915 -4.409 -0.546 1.00 96.06 80 GLN A CA 1
ATOM 667 C C . GLN A 1 80 ? 0.604 -4.593 -0.638 1.00 96.06 80 GLN A C 1
ATOM 669 O O . GLN A 1 80 ? 1.125 -5.614 -0.193 1.00 96.06 80 GLN A O 1
ATOM 674 N N . ILE A 1 81 ? 1.345 -3.612 -1.165 1.00 95.12 81 ILE A N 1
ATOM 675 C CA . ILE A 1 81 ? 2.814 -3.617 -1.130 1.00 95.12 81 ILE A CA 1
ATOM 676 C C . ILE A 1 81 ? 3.312 -3.395 0.300 1.00 95.12 81 ILE A C 1
ATOM 678 O O . ILE A 1 81 ? 4.211 -4.106 0.750 1.00 95.12 81 ILE A O 1
ATOM 682 N N . ILE A 1 82 ? 2.735 -2.424 1.012 1.00 93.00 82 ILE A N 1
ATOM 683 C CA . ILE A 1 82 ? 3.264 -1.946 2.293 1.00 93.00 82 ILE A CA 1
ATOM 684 C C . ILE A 1 82 ? 2.835 -2.828 3.471 1.00 93.00 82 ILE A C 1
ATOM 686 O O . ILE A 1 82 ? 3.611 -3.047 4.408 1.00 93.00 82 ILE A O 1
ATOM 690 N N . PHE A 1 83 ? 1.611 -3.344 3.427 1.00 94.12 83 PHE A N 1
ATOM 691 C CA . PHE A 1 83 ? 0.967 -4.029 4.535 1.00 94.12 83 PHE A CA 1
ATOM 692 C C . PHE A 1 83 ? 0.485 -5.428 4.141 1.00 94.12 83 PHE A C 1
ATOM 694 O O . PHE A 1 83 ? 0.071 -5.684 3.014 1.00 94.12 83 PHE A O 1
ATOM 701 N N . HIS A 1 84 ? 0.500 -6.335 5.110 1.00 95.19 84 HIS A N 1
ATOM 702 C CA . HIS A 1 84 ? -0.327 -7.531 5.113 1.00 95.19 84 HIS A CA 1
ATOM 703 C C . HIS A 1 84 ? -1.726 -7.156 5.595 1.00 95.19 84 HIS A C 1
ATOM 705 O O . HIS A 1 84 ? -1.869 -6.505 6.631 1.00 95.19 84 HIS A O 1
ATOM 711 N N . ILE A 1 85 ? -2.742 -7.563 4.836 1.00 96.56 85 ILE A N 1
ATOM 712 C CA . ILE A 1 85 ? -4.149 -7.292 5.123 1.00 96.56 85 ILE A CA 1
ATOM 713 C C . ILE A 1 85 ? -4.859 -8.633 5.254 1.00 96.56 85 ILE A C 1
ATOM 715 O O . ILE A 1 85 ? -4.833 -9.445 4.333 1.00 96.56 85 ILE A O 1
ATOM 719 N N . GLU A 1 86 ? -5.509 -8.852 6.387 1.0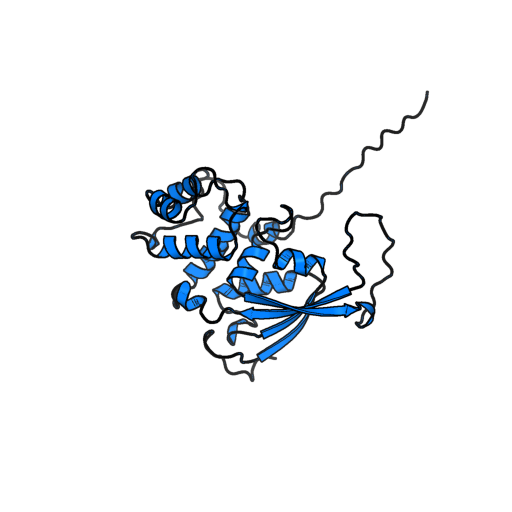0 97.25 86 GLU A N 1
ATOM 720 C CA . GLU A 1 86 ? -6.229 -10.083 6.696 1.00 97.25 86 GLU A CA 1
ATOM 721 C C . GLU A 1 86 ? -7.643 -9.738 7.168 1.00 97.25 86 GLU A C 1
ATOM 723 O O . GLU A 1 86 ? -7.826 -8.888 8.040 1.00 97.25 86 GLU A O 1
ATOM 728 N N . LEU A 1 87 ? -8.658 -10.380 6.588 1.00 97.25 87 LEU A N 1
ATOM 729 C CA . LEU A 1 87 ? -10.030 -10.276 7.080 1.00 97.25 87 LEU A CA 1
ATOM 730 C C . LEU A 1 87 ? -10.210 -11.253 8.238 1.00 97.25 87 LEU A C 1
ATOM 732 O O . LEU A 1 87 ? -10.147 -12.460 8.035 1.00 97.25 87 LEU A O 1
ATOM 736 N N . LEU A 1 88 ? -10.467 -10.731 9.435 1.00 97.44 88 LEU A N 1
ATOM 737 C CA . LEU A 1 88 ? -10.651 -11.559 10.624 1.00 97.44 88 LEU A CA 1
ATOM 738 C C . LEU A 1 88 ? -12.103 -11.987 10.803 1.00 97.44 88 LEU A C 1
ATOM 740 O O . LEU A 1 88 ? -12.380 -13.129 11.154 1.00 97.44 88 LEU A O 1
ATOM 744 N N . SER A 1 89 ? -13.039 -11.051 10.628 1.00 95.25 89 SER A N 1
ATOM 745 C CA . SER A 1 89 ? -14.455 -11.321 10.865 1.00 95.25 89 SER A CA 1
ATOM 746 C C . SER A 1 89 ? -15.366 -10.304 10.186 1.00 95.25 89 SER A C 1
ATOM 748 O O . SER A 1 89 ? -14.975 -9.169 9.908 1.00 95.25 89 SER A O 1
ATOM 750 N N . LYS A 1 90 ? -16.614 -10.716 9.969 1.00 94.88 90 LYS A N 1
ATOM 751 C CA . LYS A 1 90 ? -17.733 -9.860 9.586 1.00 94.88 90 LYS A CA 1
ATOM 752 C C . LYS A 1 90 ? -18.600 -9.634 10.820 1.00 94.88 90 LYS A C 1
ATOM 754 O O . LYS A 1 90 ? -19.055 -10.591 11.438 1.00 94.88 90 LYS A O 1
ATOM 759 N N . VAL A 1 91 ? -18.842 -8.376 11.159 1.00 91.94 91 VAL A N 1
ATOM 760 C CA . VAL A 1 91 ? -19.656 -7.979 12.309 1.00 91.94 91 VAL A CA 1
ATOM 761 C C . VAL A 1 91 ? -20.875 -7.190 11.847 1.00 91.94 91 VAL A C 1
ATOM 763 O O . VAL A 1 91 ? -20.837 -6.509 10.821 1.00 91.94 91 VAL A O 1
ATOM 766 N N . ASP A 1 92 ? -21.968 -7.292 12.595 1.00 89.31 92 ASP A N 1
ATOM 767 C CA . ASP A 1 92 ? -23.172 -6.507 12.330 1.00 89.31 92 ASP A CA 1
ATOM 768 C C . ASP A 1 92 ? -22.899 -5.029 12.662 1.00 89.31 92 ASP A C 1
ATOM 770 O O . ASP A 1 92 ? -22.412 -4.692 13.746 1.00 89.31 92 ASP A O 1
ATOM 774 N N . ARG A 1 93 ? -23.211 -4.122 11.728 1.00 83.25 93 ARG A N 1
ATOM 775 C CA . ARG A 1 93 ? -23.057 -2.674 11.919 1.00 83.25 93 ARG A CA 1
ATOM 776 C C . ARG A 1 93 ? -23.902 -2.167 13.089 1.00 83.25 93 ARG A C 1
ATOM 778 O O . ARG A 1 93 ? -23.515 -1.179 13.721 1.00 83.25 93 ARG A O 1
ATOM 785 N N . ARG A 1 94 ? -25.015 -2.840 13.401 1.00 84.56 94 ARG A N 1
ATOM 786 C CA . ARG A 1 94 ? -25.916 -2.529 14.524 1.00 84.56 94 ARG A CA 1
ATOM 787 C C . ARG A 1 94 ? -25.301 -2.818 15.891 1.00 84.56 94 ARG A C 1
ATOM 789 O O . ARG A 1 94 ? -25.801 -2.314 16.890 1.00 84.56 94 ARG A O 1
ATOM 796 N N . SER A 1 95 ? -24.198 -3.566 15.952 1.00 85.56 95 SER A N 1
ATOM 797 C CA . SER A 1 95 ? -23.433 -3.755 17.189 1.00 85.56 95 SER A CA 1
ATOM 798 C C . SER A 1 95 ? -22.627 -2.512 17.602 1.00 85.56 95 SER A C 1
ATOM 800 O O . SER A 1 95 ? -22.069 -2.499 18.696 1.00 85.56 95 SER A O 1
ATOM 802 N N . PHE A 1 96 ? -22.565 -1.466 16.765 1.00 81.81 96 PHE A N 1
ATOM 803 C CA . PHE A 1 96 ? -21.754 -0.265 16.995 1.00 81.81 96 PHE A CA 1
ATOM 804 C C . PHE A 1 96 ? -22.589 1.022 16.971 1.00 81.81 96 PHE A C 1
ATOM 806 O O . PHE A 1 96 ? -23.497 1.190 16.155 1.00 81.81 96 PHE A O 1
ATOM 813 N N . VAL A 1 97 ? -22.231 1.974 17.837 1.00 80.25 97 VAL A N 1
ATOM 814 C CA . VAL A 1 97 ? -22.807 3.329 17.887 1.00 80.25 97 VAL A CA 1
ATOM 815 C C . VAL A 1 97 ? -21.933 4.346 17.126 1.00 80.25 97 VAL A C 1
ATOM 817 O O . VAL A 1 97 ? -20.713 4.198 17.130 1.00 80.25 97 VAL A O 1
ATOM 820 N N . PRO A 1 98 ? -22.515 5.385 16.492 1.00 75.00 98 PRO A N 1
ATOM 821 C CA . PRO A 1 98 ? -23.951 5.590 16.305 1.00 75.00 98 PRO A CA 1
ATOM 822 C C . PRO A 1 98 ? -24.527 4.532 15.360 1.00 75.00 98 PRO A C 1
ATOM 824 O O . PRO A 1 98 ? -23.821 3.997 14.499 1.00 75.00 98 PRO A O 1
ATOM 827 N N . TRP A 1 99 ? -25.797 4.193 15.565 1.00 74.44 99 TRP A N 1
ATOM 828 C CA . TRP A 1 99 ? -26.472 3.180 14.760 1.00 74.44 99 TRP A CA 1
ATOM 829 C C . TRP A 1 99 ? -26.682 3.758 13.358 1.00 74.44 99 TRP A C 1
ATOM 831 O O . TRP A 1 99 ? -26.913 4.966 13.245 1.00 74.44 99 TRP A O 1
ATOM 841 N N . PRO A 1 100 ? -26.573 2.943 12.297 1.00 67.38 100 PRO A N 1
ATOM 842 C CA . PRO A 1 100 ? -26.821 3.430 10.950 1.00 67.38 100 PRO A CA 1
ATOM 843 C C . PRO A 1 100 ? -28.238 4.003 10.897 1.00 67.38 100 PRO A C 1
ATOM 845 O O . PRO A 1 100 ? -29.198 3.359 11.331 1.00 67.38 100 PRO A O 1
ATOM 848 N N . THR A 1 101 ? -28.370 5.235 10.407 1.00 64.44 101 THR A N 1
ATOM 849 C CA . THR A 1 101 ? -29.685 5.766 10.064 1.00 64.44 101 THR A CA 1
ATOM 850 C C . THR A 1 101 ? -30.267 4.870 8.971 1.00 64.44 101 THR A C 1
ATOM 852 O O . THR A 1 101 ? -29.524 4.454 8.081 1.00 64.44 101 THR A O 1
ATOM 855 N N . PRO A 1 102 ? -31.563 4.517 9.024 1.00 58.91 102 PRO A N 1
ATOM 856 C CA . PRO A 1 102 ? -32.186 3.752 7.955 1.00 58.91 102 PRO A CA 1
ATOM 857 C C . PRO A 1 102 ? -32.107 4.582 6.672 1.00 58.91 102 PRO A C 1
ATOM 859 O O . PRO A 1 102 ? -32.870 5.529 6.480 1.00 58.91 102 PRO A O 1
ATOM 862 N N . TYR A 1 103 ? -31.129 4.268 5.825 1.00 52.47 103 TYR A N 1
ATOM 863 C CA . TYR A 1 103 ? -30.959 4.923 4.542 1.00 52.47 103 TYR A CA 1
ATOM 864 C C . TYR A 1 103 ? -32.160 4.546 3.671 1.00 52.47 103 TYR A C 1
ATOM 866 O O . TYR A 1 103 ? -32.565 3.378 3.622 1.00 52.47 103 TYR A O 1
ATOM 874 N N . LYS A 1 104 ? -32.776 5.531 3.009 1.00 47.41 104 LYS A N 1
ATOM 875 C CA . LYS A 1 104 ? -33.783 5.246 1.982 1.00 47.41 104 LYS A CA 1
ATOM 876 C C . LYS A 1 104 ? -33.063 4.448 0.901 1.00 47.41 104 LYS A C 1
ATOM 878 O O . LYS A 1 104 ? -32.143 4.976 0.290 1.00 47.41 104 LYS A O 1
ATOM 883 N N .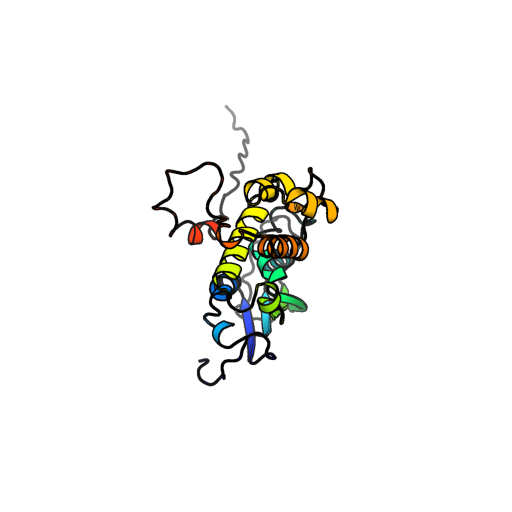 LYS A 1 105 ? -33.442 3.181 0.715 1.00 47.41 105 LYS A N 1
ATOM 884 C CA . LYS A 1 105 ? -32.922 2.330 -0.359 1.00 47.41 105 LYS A CA 1
ATOM 885 C C . LYS A 1 105 ? -33.159 3.037 -1.692 1.00 47.41 105 LYS A C 1
ATOM 887 O O . LYS A 1 105 ? -34.266 2.989 -2.215 1.00 47.41 105 LYS A O 1
ATOM 892 N N . THR A 1 106 ? -32.145 3.700 -2.224 1.00 45.50 106 THR A N 1
ATOM 893 C CA . THR A 1 106 ? -32.034 3.856 -3.666 1.00 45.50 106 THR A CA 1
ATOM 894 C C . THR A 1 106 ? -31.598 2.492 -4.184 1.00 45.50 106 THR A C 1
ATOM 896 O O . THR A 1 106 ? -30.719 1.846 -3.614 1.00 45.50 106 THR A O 1
ATOM 899 N N . GLU A 1 107 ? -32.294 1.978 -5.190 1.00 45.81 107 GLU A N 1
ATOM 900 C CA . GLU A 1 107 ? -32.100 0.639 -5.753 1.00 45.81 107 GLU A CA 1
ATOM 901 C C . GLU A 1 107 ? -30.800 0.544 -6.580 1.00 45.81 107 GLU A C 1
ATOM 903 O O . GLU A 1 107 ? -30.783 0.002 -7.685 1.00 45.81 107 GLU A O 1
ATOM 908 N N . SER A 1 108 ? -29.691 1.099 -6.084 1.00 45.62 108 SER A N 1
ATOM 909 C CA . SER A 1 108 ? -28.423 1.089 -6.800 1.00 45.62 108 SER A CA 1
ATOM 910 C C . SER A 1 108 ? -27.709 -0.255 -6.621 1.00 45.62 108 SER A C 1
ATOM 912 O O . SER A 1 108 ? -27.623 -0.858 -5.549 1.00 45.62 108 SER A O 1
ATOM 914 N N . LYS A 1 109 ? -27.265 -0.784 -7.759 1.00 45.31 109 LYS A N 1
ATOM 915 C CA . LYS A 1 109 ? -26.801 -2.154 -7.971 1.00 45.31 109 LYS A CA 1
ATOM 916 C C . LYS A 1 109 ? -25.484 -2.423 -7.234 1.00 45.31 109 LYS A C 1
ATOM 918 O O . LYS A 1 109 ? -24.408 -2.145 -7.750 1.00 45.31 109 LYS A O 1
ATOM 923 N N . GLY A 1 110 ? -25.561 -3.059 -6.068 1.00 47.41 110 GLY A N 1
ATOM 924 C CA . GLY A 1 110 ? -24.400 -3.642 -5.397 1.00 47.41 110 GLY A CA 1
ATOM 925 C C . GLY A 1 110 ? -24.789 -4.422 -4.146 1.00 47.41 110 GLY A C 1
ATOM 926 O O . GLY A 1 110 ? -25.102 -3.836 -3.123 1.00 47.41 110 GLY A O 1
ATOM 927 N N . ASN A 1 111 ? -24.733 -5.755 -4.205 1.00 46.84 111 ASN A N 1
ATOM 928 C CA . ASN A 1 111 ? -25.128 -6.704 -3.143 1.00 46.84 111 ASN A CA 1
ATOM 929 C C . ASN A 1 111 ? -24.307 -6.641 -1.829 1.00 46.84 111 ASN A C 1
ATOM 931 O O . ASN A 1 111 ? -24.340 -7.577 -1.026 1.00 46.84 111 ASN A O 1
ATOM 935 N N . LEU A 1 112 ? -23.543 -5.578 -1.580 1.00 56.50 112 LEU A N 1
ATOM 936 C CA . LEU A 1 112 ? -22.800 -5.412 -0.336 1.00 56.50 112 LEU A CA 1
ATOM 937 C C . LEU A 1 112 ? -23.695 -4.695 0.662 1.00 56.50 112 LEU A C 1
ATOM 939 O O . LEU A 1 112 ? -23.765 -3.474 0.681 1.00 56.50 112 LEU A O 1
ATOM 943 N N . SER A 1 113 ? -24.391 -5.482 1.481 1.00 57.66 113 SER A N 1
ATOM 944 C CA . SER A 1 113 ? -25.179 -4.953 2.594 1.00 57.66 113 SER A CA 1
ATOM 945 C C . SER A 1 113 ? -24.300 -4.057 3.476 1.00 57.66 113 SER A C 1
ATOM 947 O O . SER A 1 113 ? -23.358 -4.515 4.135 1.00 57.66 113 SER A O 1
ATOM 949 N N . GLU A 1 114 ? -24.648 -2.770 3.480 1.00 65.06 114 GLU A N 1
ATOM 950 C CA . GLU A 1 114 ? -24.103 -1.724 4.352 1.00 65.06 114 GLU A CA 1
ATOM 951 C C . GLU A 1 114 ? -24.374 -1.998 5.843 1.00 65.06 114 GLU A C 1
ATOM 953 O O . GLU A 1 114 ? -23.778 -1.372 6.717 1.00 65.06 114 GLU A O 1
ATOM 958 N N . ASP A 1 115 ? -25.210 -2.998 6.151 1.00 77.62 115 ASP A N 1
ATOM 959 C CA . ASP A 1 115 ? -25.506 -3.450 7.513 1.00 77.62 115 ASP A CA 1
ATOM 960 C C . ASP A 1 115 ? -24.359 -4.254 8.145 1.00 77.62 115 ASP A C 1
ATOM 962 O O . ASP A 1 115 ? -24.493 -4.759 9.257 1.00 77.62 115 ASP A O 1
ATOM 966 N N . SER A 1 116 ? -23.222 -4.402 7.465 1.00 87.88 116 SER A N 1
ATOM 967 C CA . SER A 1 116 ? -22.077 -5.146 7.984 1.00 87.88 116 SER A CA 1
ATOM 968 C C . SER A 1 116 ? -20.787 -4.343 7.951 1.00 87.88 116 SER A C 1
ATOM 970 O O . SER A 1 116 ? -20.537 -3.578 7.024 1.00 87.88 116 SER A O 1
ATOM 972 N N . LEU A 1 117 ? -19.948 -4.546 8.964 1.00 91.69 117 LEU A N 1
ATOM 973 C CA . LEU A 1 117 ? -18.568 -4.074 9.006 1.00 91.69 117 LEU A CA 1
ATOM 974 C C . LEU A 1 117 ? -17.621 -5.265 8.947 1.00 91.69 117 LEU A C 1
ATOM 976 O O . LEU A 1 117 ? -17.925 -6.358 9.425 1.00 91.69 117 LEU A O 1
ATOM 980 N N . TYR A 1 118 ? -16.458 -5.054 8.354 1.00 94.75 118 TYR A N 1
ATOM 981 C CA . TYR A 1 118 ? -15.382 -6.028 8.290 1.00 94.75 118 TYR A CA 1
ATOM 982 C C . TYR A 1 118 ? -14.310 -5.623 9.289 1.00 94.75 118 TYR A C 1
ATOM 984 O O . TYR A 1 118 ? -13.778 -4.517 9.215 1.00 94.75 118 TYR A O 1
ATOM 992 N N . LEU A 1 119 ? -14.003 -6.521 10.223 1.00 96.50 119 LEU A N 1
ATOM 993 C CA . LEU A 1 119 ? -12.845 -6.401 11.093 1.00 96.50 119 LEU A CA 1
ATOM 994 C C . LEU A 1 119 ? -11.635 -6.942 10.342 1.00 96.50 119 LEU A C 1
ATOM 996 O O . LEU A 1 119 ? -11.539 -8.146 10.093 1.00 96.50 119 LEU A O 1
ATOM 1000 N N . ILE A 1 120 ? -10.713 -6.052 10.004 1.00 97.12 120 ILE A N 1
ATOM 1001 C CA . ILE A 1 120 ? -9.481 -6.400 9.307 1.00 97.12 120 ILE A CA 1
ATOM 1002 C C . ILE A 1 120 ? -8.271 -6.180 10.203 1.00 97.12 120 ILE A C 1
ATOM 1004 O O . ILE A 1 120 ? -8.239 -5.251 11.009 1.00 97.12 120 ILE A O 1
ATOM 1008 N N . ARG A 1 121 ? -7.260 -7.024 10.033 1.00 97.25 121 ARG A N 1
ATOM 1009 C CA . ARG A 1 121 ? -5.926 -6.858 10.599 1.00 97.25 121 ARG A CA 1
ATOM 1010 C C . ARG A 1 121 ? -5.010 -6.315 9.514 1.00 97.25 121 ARG A C 1
ATOM 1012 O O . ARG A 1 121 ? -4.894 -6.911 8.447 1.00 97.25 121 ARG A O 1
ATOM 1019 N N . ILE A 1 122 ? -4.366 -5.191 9.793 1.00 95.62 122 ILE A N 1
ATOM 1020 C CA . ILE A 1 122 ? -3.344 -4.587 8.945 1.00 95.62 122 ILE A CA 1
ATOM 1021 C C . ILE A 1 122 ? -2.025 -4.597 9.709 1.00 95.62 122 ILE A C 1
ATOM 1023 O O . ILE A 1 122 ? -1.940 -4.085 10.824 1.00 95.62 122 ILE A O 1
ATOM 1027 N N . GLU A 1 123 ? -0.984 -5.152 9.103 1.00 94.19 123 GLU A N 1
ATOM 1028 C CA . GLU A 1 123 ? 0.357 -5.203 9.680 1.00 94.19 123 GLU A CA 1
ATOM 1029 C C . GLU A 1 123 ? 1.396 -4.818 8.628 1.00 94.19 123 GLU A C 1
ATOM 1031 O O . GLU A 1 123 ? 1.361 -5.314 7.507 1.00 94.19 123 GLU A O 1
ATOM 1036 N N . GLY A 1 124 ? 2.346 -3.945 8.967 1.00 91.44 124 GLY A N 1
ATOM 1037 C CA . GLY A 1 124 ? 3.419 -3.586 8.035 1.00 91.44 124 GLY A CA 1
ATOM 1038 C C . GLY A 1 124 ? 4.272 -4.796 7.640 1.00 91.44 124 GLY A C 1
ATOM 1039 O O . GLY A 1 124 ? 4.597 -5.631 8.489 1.00 91.44 124 GLY A O 1
ATOM 1040 N N . LYS A 1 125 ? 4.690 -4.892 6.371 1.00 91.69 125 LYS A N 1
ATOM 1041 C CA . LYS A 1 125 ? 5.628 -5.937 5.933 1.00 91.69 125 LYS A CA 1
ATOM 1042 C C . LYS A 1 125 ? 7.010 -5.683 6.558 1.00 91.69 125 LYS A C 1
ATOM 1044 O O . LYS A 1 125 ? 7.634 -4.650 6.307 1.00 91.69 125 LYS A O 1
ATOM 1049 N N . LYS A 1 126 ? 7.504 -6.630 7.366 1.00 90.44 126 LYS A N 1
ATOM 1050 C CA . LYS A 1 126 ? 8.735 -6.503 8.184 1.00 90.44 126 LYS A CA 1
ATOM 1051 C C . LYS A 1 126 ? 9.983 -6.143 7.365 1.00 90.44 126 LYS A C 1
ATOM 1053 O O . LYS A 1 126 ? 10.771 -5.302 7.775 1.00 90.44 126 LYS A O 1
ATOM 1058 N N . HIS A 1 127 ? 10.132 -6.742 6.184 1.00 88.62 127 HIS A N 1
ATOM 1059 C CA . HIS A 1 127 ? 11.332 -6.624 5.342 1.00 88.62 127 HIS A CA 1
ATOM 1060 C C . HIS A 1 127 ? 11.193 -5.610 4.195 1.00 88.62 127 HIS A C 1
ATOM 1062 O O . HIS A 1 127 ? 11.984 -5.620 3.254 1.00 88.62 127 HIS A O 1
ATOM 1068 N N . LEU A 1 128 ? 10.185 -4.739 4.241 1.00 87.56 128 LEU A N 1
ATOM 1069 C CA . LEU A 1 128 ? 9.905 -3.803 3.154 1.00 87.56 128 LEU A CA 1
ATOM 1070 C C . LEU A 1 128 ? 11.036 -2.790 2.937 1.00 87.56 128 LEU A C 1
ATOM 1072 O O . LEU A 1 128 ? 11.523 -2.651 1.817 1.00 87.56 128 LEU A O 1
ATOM 1076 N N . TYR A 1 129 ? 11.506 -2.141 4.006 1.00 83.62 129 TYR A N 1
ATOM 1077 C CA . TYR A 1 129 ? 12.620 -1.189 3.918 1.00 83.62 129 TYR A CA 1
ATOM 1078 C C . TYR A 1 129 ? 13.938 -1.862 3.521 1.00 83.62 129 TYR A C 1
ATOM 1080 O O . TYR A 1 129 ? 14.762 -1.246 2.858 1.00 83.62 129 TYR A O 1
ATOM 1088 N N . GLN A 1 130 ? 14.117 -3.150 3.829 1.00 84.06 130 GLN A N 1
ATOM 1089 C CA . GLN A 1 130 ? 15.274 -3.921 3.363 1.00 84.06 130 GLN A CA 1
ATOM 1090 C C . GLN A 1 130 ? 15.269 -4.068 1.842 1.00 84.06 130 GLN A C 1
ATOM 1092 O O . GLN A 1 130 ? 16.290 -3.826 1.206 1.00 84.06 130 GLN A O 1
ATOM 1097 N N . LYS A 1 131 ? 14.109 -4.396 1.255 1.00 84.31 131 LYS A N 1
ATOM 1098 C CA . LYS A 1 131 ? 13.944 -4.497 -0.203 1.00 84.31 131 LYS A CA 1
ATOM 1099 C C . LYS A 1 131 ? 14.063 -3.146 -0.911 1.00 84.31 131 LYS A C 1
ATOM 1101 O O . LYS A 1 131 ? 14.560 -3.091 -2.027 1.00 84.31 131 LYS A O 1
ATOM 1106 N N . LEU A 1 132 ? 13.628 -2.066 -0.261 1.00 80.69 132 LEU A N 1
ATOM 1107 C CA . LEU A 1 132 ? 13.751 -0.699 -0.779 1.00 80.69 132 LEU A CA 1
ATOM 1108 C C . LEU A 1 132 ? 15.168 -0.115 -0.622 1.00 80.69 132 LEU A C 1
ATOM 1110 O O . LEU A 1 132 ? 15.505 0.869 -1.280 1.00 80.69 132 LEU A O 1
ATOM 1114 N N . GLY A 1 133 ? 16.013 -0.727 0.211 1.00 73.44 133 GLY A N 1
ATOM 1115 C CA . GLY A 1 133 ? 17.259 -0.143 0.699 1.00 73.44 133 GLY A CA 1
ATOM 1116 C C . GLY A 1 133 ? 16.975 0.764 1.897 1.00 73.44 133 GLY A C 1
ATOM 1117 O O . GLY A 1 133 ? 16.364 1.821 1.744 1.00 73.44 133 GLY A O 1
ATOM 1118 N N . LYS A 1 134 ? 17.417 0.330 3.086 1.00 55.56 134 LYS A N 1
ATOM 1119 C CA . LYS A 1 134 ? 16.998 0.838 4.408 1.00 55.56 134 LYS A CA 1
ATOM 1120 C C . LYS A 1 134 ? 17.142 2.351 4.630 1.00 55.56 134 LYS A C 1
ATOM 1122 O O . LYS A 1 134 ? 16.501 2.873 5.532 1.00 55.56 134 LYS A O 1
ATOM 1127 N N . GLU A 1 135 ? 17.950 3.049 3.835 1.00 58.31 135 GLU A N 1
ATOM 1128 C CA . GLU A 1 135 ? 18.413 4.405 4.162 1.00 58.31 135 GLU A CA 1
ATOM 1129 C C . GLU A 1 135 ? 17.898 5.518 3.244 1.00 58.31 135 GLU A C 1
ATOM 1131 O O . GLU A 1 135 ? 18.376 6.645 3.330 1.00 58.31 135 GLU A O 1
ATOM 1136 N N . ASN A 1 136 ? 16.926 5.255 2.363 1.00 64.81 136 ASN A N 1
ATOM 1137 C CA . ASN A 1 136 ? 16.515 6.277 1.402 1.00 64.81 136 ASN A CA 1
ATOM 1138 C C . ASN A 1 136 ? 15.002 6.541 1.384 1.00 64.81 136 ASN A C 1
ATOM 1140 O O . ASN A 1 136 ? 14.240 5.887 0.670 1.00 64.81 136 ASN A O 1
ATOM 1144 N N . ILE A 1 137 ? 14.587 7.563 2.140 1.00 72.81 137 ILE A N 1
ATOM 1145 C CA . ILE A 1 137 ? 13.230 8.141 2.130 1.00 72.81 137 ILE A CA 1
ATOM 1146 C C . ILE A 1 137 ? 12.787 8.472 0.694 1.00 72.81 137 ILE A C 1
ATOM 1148 O O . ILE A 1 137 ? 11.631 8.226 0.332 1.00 72.81 137 ILE A O 1
ATOM 1152 N N . GLU A 1 138 ? 13.708 8.934 -0.161 1.00 77.31 138 GLU A N 1
ATOM 1153 C CA . GLU A 1 138 ? 13.409 9.235 -1.564 1.00 77.31 138 GLU A CA 1
ATOM 1154 C C . GLU A 1 138 ? 12.950 7.998 -2.324 1.00 77.31 138 GLU A C 1
ATOM 1156 O O . GLU A 1 138 ? 12.066 8.095 -3.164 1.00 77.31 138 GLU A O 1
ATOM 1161 N N . ARG A 1 139 ? 13.456 6.802 -2.006 1.00 81.12 139 ARG A N 1
ATOM 1162 C CA . ARG A 1 139 ? 13.016 5.573 -2.686 1.00 81.12 139 ARG A CA 1
ATOM 1163 C C . ARG A 1 139 ? 11.578 5.209 -2.349 1.00 81.12 139 ARG A C 1
ATOM 1165 O O . ARG A 1 139 ? 10.857 4.738 -3.226 1.00 81.12 139 ARG A O 1
ATOM 1172 N N . VAL A 1 140 ? 11.139 5.460 -1.119 1.00 82.12 140 VAL A N 1
ATOM 1173 C CA . VAL A 1 140 ? 9.740 5.244 -0.724 1.00 82.12 140 VAL A CA 1
ATOM 1174 C C . VAL A 1 140 ? 8.831 6.262 -1.417 1.00 82.12 140 VAL A C 1
ATOM 1176 O O . VAL A 1 140 ? 7.791 5.894 -1.962 1.00 82.12 140 VAL A O 1
ATOM 1179 N N . ASN A 1 141 ? 9.251 7.528 -1.479 1.00 84.69 141 ASN A N 1
ATOM 1180 C CA . ASN A 1 141 ? 8.534 8.568 -2.222 1.00 84.69 141 ASN A CA 1
ATOM 1181 C C . ASN A 1 141 ? 8.461 8.245 -3.723 1.00 84.69 141 ASN A C 1
ATOM 1183 O O . ASN A 1 141 ? 7.411 8.395 -4.350 1.00 84.69 141 ASN A O 1
ATOM 1187 N N . THR A 1 142 ? 9.553 7.755 -4.305 1.00 87.50 142 THR A N 1
ATOM 1188 C CA . THR A 1 142 ? 9.616 7.347 -5.711 1.00 87.50 142 THR A CA 1
ATOM 1189 C C . THR A 1 142 ? 8.753 6.117 -5.976 1.00 87.50 142 THR A C 1
ATOM 1191 O O . THR A 1 142 ? 8.087 6.087 -7.005 1.00 87.50 142 THR A O 1
ATOM 1194 N N . LEU A 1 143 ? 8.640 5.164 -5.040 1.00 90.75 143 LEU A N 1
ATOM 1195 C CA . LEU A 1 143 ? 7.672 4.063 -5.137 1.00 90.75 143 LEU A CA 1
ATOM 1196 C C . LEU A 1 143 ? 6.235 4.593 -5.215 1.00 90.75 143 LEU A C 1
ATOM 1198 O O . LEU A 1 143 ? 5.464 4.166 -6.073 1.00 90.75 143 LEU A O 1
ATOM 1202 N N . GLN A 1 144 ? 5.865 5.536 -4.343 1.00 89.88 144 GLN A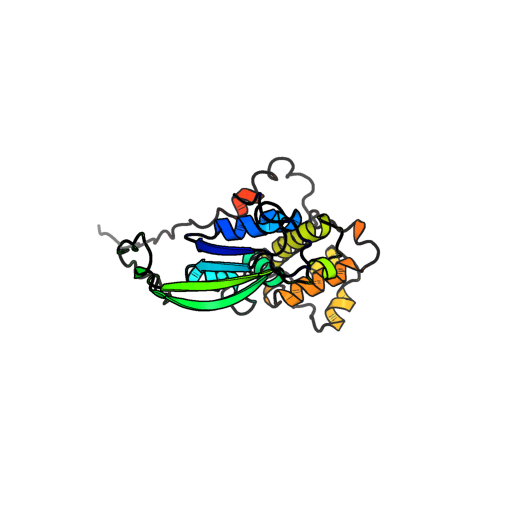 N 1
ATOM 1203 C CA . GLN A 1 144 ? 4.521 6.123 -4.357 1.00 89.88 144 GLN A CA 1
ATOM 1204 C C . GLN A 1 144 ? 4.226 6.820 -5.687 1.00 89.88 144 GLN A C 1
ATOM 1206 O O . GLN A 1 144 ? 3.160 6.604 -6.272 1.00 89.88 144 GLN A O 1
ATOM 1211 N N . LYS A 1 145 ? 5.187 7.594 -6.205 1.00 90.06 145 LYS A N 1
ATOM 1212 C CA . LYS A 1 145 ? 5.091 8.237 -7.524 1.00 90.06 145 LYS A CA 1
ATOM 1213 C C . LYS A 1 145 ? 4.984 7.203 -8.647 1.00 90.06 145 LYS A C 1
ATOM 1215 O O . LYS A 1 145 ? 4.120 7.341 -9.509 1.00 90.06 145 LYS A O 1
ATOM 1220 N N . PHE A 1 146 ? 5.802 6.151 -8.606 1.00 92.56 146 PHE A N 1
ATOM 1221 C CA . PHE A 1 146 ? 5.801 5.057 -9.575 1.00 92.56 146 PHE A CA 1
ATOM 1222 C C . PHE A 1 146 ? 4.441 4.373 -9.642 1.00 92.56 146 PHE A C 1
ATOM 1224 O O . PHE A 1 146 ? 3.821 4.353 -10.702 1.00 92.56 146 PHE A O 1
ATOM 1231 N N . VAL A 1 147 ? 3.938 3.886 -8.504 1.00 94.31 147 VAL A N 1
ATOM 1232 C CA . VAL A 1 147 ? 2.648 3.189 -8.432 1.00 94.31 147 VAL A CA 1
ATOM 1233 C C . VAL A 1 147 ? 1.515 4.106 -8.881 1.00 94.31 147 VAL A C 1
ATOM 1235 O O . VAL A 1 147 ? 0.669 3.696 -9.674 1.00 94.31 147 VAL A O 1
ATOM 1238 N N . THR A 1 148 ? 1.518 5.363 -8.431 1.00 92.44 148 THR A N 1
ATOM 1239 C CA . THR A 1 148 ? 0.511 6.351 -8.843 1.00 92.44 148 THR A CA 1
ATOM 1240 C C . THR A 1 148 ? 0.521 6.560 -10.354 1.00 92.44 148 THR A C 1
ATOM 1242 O O . THR A 1 148 ? -0.543 6.559 -10.974 1.00 92.44 148 THR A O 1
ATOM 1245 N N . HIS A 1 149 ? 1.703 6.656 -10.967 1.00 91.12 149 HIS A N 1
ATOM 1246 C CA . HIS A 1 149 ? 1.837 6.823 -12.410 1.00 91.12 149 HIS A CA 1
ATOM 1247 C C . HIS A 1 149 ? 1.350 5.589 -13.182 1.00 91.12 149 HIS A C 1
ATOM 1249 O O . HIS A 1 149 ? 0.487 5.706 -14.055 1.00 91.12 149 HIS A O 1
ATOM 1255 N N . VAL A 1 150 ? 1.880 4.403 -12.864 1.00 93.19 150 VAL A N 1
ATOM 1256 C CA . VAL A 1 150 ? 1.614 3.189 -13.651 1.00 93.19 150 VAL A CA 1
ATOM 1257 C C . VAL A 1 150 ? 0.185 2.688 -13.468 1.00 93.19 150 VAL A C 1
ATOM 1259 O O . VAL A 1 150 ? -0.442 2.275 -14.439 1.00 93.19 150 VAL A O 1
ATOM 1262 N N . ILE A 1 151 ? -0.383 2.796 -12.261 1.00 93.19 151 ILE A N 1
ATOM 1263 C CA . ILE A 1 151 ? -1.769 2.386 -12.002 1.00 93.19 151 ILE A CA 1
ATOM 1264 C C . ILE A 1 151 ? -2.771 3.453 -12.441 1.00 93.19 151 ILE A C 1
ATOM 1266 O O . ILE A 1 151 ? -3.834 3.115 -12.967 1.00 93.19 151 ILE A O 1
ATOM 1270 N N . GLY A 1 152 ? -2.434 4.739 -12.303 1.00 89.62 152 GLY A N 1
ATOM 1271 C CA . GLY A 1 152 ? -3.242 5.828 -12.858 1.00 89.62 152 GLY A CA 1
ATOM 1272 C C . GLY A 1 152 ? -3.400 5.706 -14.376 1.00 89.62 152 GLY A C 1
ATOM 1273 O O . GLY A 1 152 ? -4.466 5.985 -14.921 1.00 89.62 152 GLY A O 1
ATOM 1274 N N . ARG A 1 153 ? -2.370 5.188 -15.057 1.00 88.94 153 ARG A N 1
ATOM 1275 C CA . ARG A 1 153 ? -2.346 4.946 -16.506 1.00 88.94 153 ARG A CA 1
ATOM 1276 C C . ARG A 1 153 ? -2.308 3.457 -16.846 1.00 88.94 153 ARG A C 1
ATOM 1278 O O . ARG A 1 153 ? -1.683 3.056 -17.822 1.00 88.94 153 ARG A O 1
ATOM 1285 N N . LYS A 1 154 ? -3.025 2.626 -16.085 1.00 87.50 154 LYS A N 1
ATOM 1286 C CA . LYS A 1 154 ? -2.900 1.156 -16.134 1.00 87.50 154 LYS A CA 1
ATOM 1287 C C . LYS A 1 154 ? -3.148 0.466 -17.480 1.00 87.50 154 LYS A C 1
ATOM 1289 O O . LYS A 1 154 ? -2.776 -0.690 -17.645 1.00 87.50 154 LYS A O 1
ATOM 1294 N N . LYS A 1 155 ? -3.770 1.149 -18.447 1.00 90.62 155 LYS A N 1
ATOM 1295 C CA . LYS A 1 155 ? -3.951 0.656 -19.828 1.00 90.62 155 LYS A CA 1
ATOM 1296 C C . LYS A 1 155 ? -2.706 0.849 -20.710 1.00 90.62 155 LYS A C 1
ATOM 1298 O O . LYS A 1 155 ? -2.700 0.400 -21.851 1.00 90.62 155 LYS A O 1
ATOM 1303 N N . GLN A 1 156 ? -1.683 1.558 -20.229 1.00 92.69 156 GLN A N 1
ATOM 1304 C CA . GLN A 1 156 ? -0.423 1.724 -20.948 1.00 92.69 156 GLN A CA 1
ATOM 1305 C C . GLN A 1 156 ? 0.371 0.422 -20.962 1.00 92.69 156 GLN A C 1
ATOM 1307 O O . GLN A 1 156 ? 0.347 -0.351 -20.001 1.00 92.69 156 GLN A O 1
ATOM 1312 N N . ARG A 1 157 ? 1.094 0.212 -22.065 1.00 95.00 157 ARG A N 1
ATOM 1313 C CA . ARG A 1 157 ? 1.951 -0.956 -22.257 1.00 95.00 157 ARG A CA 1
ATOM 1314 C C . ARG A 1 157 ? 3.180 -0.858 -21.360 1.00 95.00 157 ARG A C 1
ATOM 1316 O O . ARG A 1 157 ? 3.839 0.177 -21.343 1.00 95.00 157 ARG A O 1
ATOM 1323 N N . ILE A 1 158 ? 3.514 -1.952 -20.684 1.00 94.12 158 ILE A N 1
ATOM 1324 C CA . ILE A 1 158 ? 4.568 -1.981 -19.663 1.00 94.12 158 ILE A CA 1
ATOM 1325 C C . ILE A 1 158 ? 5.931 -1.679 -20.288 1.00 94.12 158 ILE A C 1
ATOM 1327 O O . ILE A 1 158 ? 6.563 -0.692 -19.922 1.00 94.12 158 ILE A O 1
ATOM 1331 N N . ILE A 1 159 ? 6.368 -2.493 -21.258 1.00 93.50 159 ILE A N 1
ATOM 1332 C CA . ILE A 1 159 ? 7.712 -2.376 -21.847 1.00 93.50 159 ILE A CA 1
ATOM 1333 C C . ILE A 1 159 ? 7.956 -0.983 -22.447 1.00 93.50 159 ILE A C 1
ATOM 1335 O O . ILE A 1 159 ? 8.939 -0.362 -22.053 1.00 93.50 159 ILE A O 1
ATOM 1339 N N . PRO A 1 160 ? 7.088 -0.436 -23.324 1.00 92.81 160 PRO A N 1
ATOM 1340 C CA . PRO A 1 160 ? 7.306 0.894 -23.888 1.00 92.81 160 PRO A CA 1
ATOM 1341 C C . PRO A 1 160 ? 7.366 2.004 -22.837 1.00 92.81 160 PRO A C 1
ATOM 1343 O O . PRO A 1 160 ? 8.183 2.908 -22.969 1.00 92.81 160 PRO A O 1
ATOM 1346 N N . THR A 1 161 ? 6.521 1.950 -21.801 1.00 91.88 161 THR A N 1
ATOM 1347 C CA . THR A 1 161 ? 6.529 2.962 -20.736 1.00 91.88 161 THR A CA 1
ATOM 1348 C C . THR A 1 161 ? 7.817 2.897 -19.921 1.00 91.88 161 THR A C 1
ATOM 1350 O O . THR A 1 161 ? 8.412 3.936 -19.657 1.00 91.88 161 THR A O 1
ATOM 1353 N N . ILE A 1 162 ? 8.281 1.700 -19.549 1.00 90.44 162 ILE A N 1
ATOM 1354 C CA . ILE A 1 162 ? 9.518 1.578 -18.770 1.00 90.44 162 ILE A CA 1
ATOM 1355 C C . ILE A 1 162 ? 10.754 1.902 -19.619 1.00 90.44 162 ILE A C 1
ATOM 1357 O O . ILE A 1 162 ? 11.633 2.594 -19.126 1.00 90.44 162 ILE A O 1
ATOM 1361 N N . GLU A 1 163 ? 10.808 1.497 -20.892 1.00 89.25 163 GLU A N 1
ATOM 1362 C CA . GLU A 1 163 ? 11.897 1.846 -21.829 1.00 89.25 163 GLU A CA 1
ATOM 1363 C C . GLU A 1 163 ? 12.072 3.360 -22.011 1.00 89.25 163 GLU A C 1
ATOM 1365 O O . GLU A 1 163 ? 13.185 3.843 -22.199 1.00 89.25 163 GLU A O 1
ATOM 1370 N N . GLN A 1 164 ? 10.986 4.136 -21.919 1.00 87.56 164 GLN A N 1
ATOM 1371 C CA . GLN A 1 164 ? 11.069 5.600 -21.953 1.00 87.56 164 GLN A CA 1
ATOM 1372 C C . GLN A 1 164 ? 11.777 6.187 -20.731 1.00 87.56 164 GLN A C 1
ATOM 1374 O O . GLN A 1 164 ? 12.355 7.266 -20.832 1.00 87.56 164 GLN A O 1
ATOM 1379 N N . TRP A 1 165 ? 11.699 5.520 -19.581 1.00 85.06 165 TRP A N 1
ATOM 1380 C CA . TRP A 1 165 ? 12.337 5.982 -18.349 1.00 85.06 165 TRP A CA 1
ATOM 1381 C C . TRP A 1 165 ? 13.720 5.369 -18.149 1.00 85.06 165 TRP A C 1
ATOM 1383 O O . TRP A 1 165 ? 14.609 6.023 -17.616 1.00 85.06 165 TRP A O 1
ATOM 1393 N N . VAL A 1 166 ? 13.893 4.118 -18.572 1.00 86.81 166 VAL A N 1
ATOM 1394 C CA . VAL A 1 166 ? 15.126 3.345 -18.451 1.00 86.81 166 VAL A CA 1
ATOM 1395 C C . VAL A 1 166 ? 15.384 2.623 -19.776 1.00 86.81 166 VAL A C 1
ATOM 1397 O O . VAL A 1 166 ? 14.921 1.491 -19.969 1.00 86.81 166 VAL A O 1
ATOM 1400 N N . PRO A 1 167 ? 16.104 3.272 -20.708 1.00 86.81 167 PRO A N 1
ATOM 1401 C CA . PRO A 1 167 ? 16.425 2.681 -21.999 1.00 86.81 167 PRO A CA 1
ATOM 1402 C C . PRO A 1 167 ? 17.186 1.358 -21.861 1.00 86.81 167 PRO A C 1
ATOM 1404 O O . PRO A 1 167 ? 18.129 1.244 -21.078 1.00 86.81 167 PRO A O 1
ATOM 1407 N N . GLY A 1 168 ? 16.793 0.357 -22.646 1.00 86.69 168 GLY A N 1
ATOM 1408 C CA . GLY A 1 168 ? 17.375 -0.984 -22.638 1.00 86.69 168 GLY A CA 1
ATOM 1409 C C . GLY A 1 168 ? 16.839 -1.908 -21.542 1.00 86.69 168 GLY A C 1
ATOM 1410 O O . GLY A 1 168 ? 17.368 -3.008 -21.378 1.00 86.69 168 GLY A O 1
ATOM 1411 N N . PHE A 1 169 ? 15.805 -1.511 -20.789 1.00 89.19 169 PHE A N 1
ATOM 1412 C CA . PHE A 1 169 ? 15.235 -2.352 -19.733 1.00 89.19 169 PHE A CA 1
ATOM 1413 C C . PHE A 1 169 ? 14.284 -3.455 -20.237 1.00 89.19 169 PHE A C 1
ATOM 1415 O O . PHE A 1 169 ? 14.032 -4.441 -19.541 1.00 89.19 169 PHE A O 1
ATOM 1422 N N . GLY A 1 170 ? 13.775 -3.338 -21.462 1.00 90.19 170 GLY A N 1
ATOM 1423 C CA . GLY A 1 170 ? 12.831 -4.264 -22.085 1.00 90.19 170 GLY A CA 1
ATOM 1424 C C . GLY A 1 170 ? 13.237 -5.742 -22.006 1.00 90.19 170 GLY A C 1
ATOM 1425 O O . GLY A 1 170 ? 12.409 -6.551 -21.582 1.00 90.19 170 GLY A O 1
ATOM 1426 N N . PRO A 1 171 ? 14.490 -6.134 -22.320 1.00 91.44 171 PRO A N 1
ATOM 1427 C CA . PRO A 1 171 ? 14.951 -7.516 -22.183 1.00 91.44 171 PRO A CA 1
ATOM 1428 C C . PRO A 1 171 ? 14.761 -8.107 -20.776 1.00 91.44 171 PRO A C 1
ATOM 1430 O O . PRO A 1 171 ? 14.421 -9.284 -20.654 1.00 91.44 171 PRO A O 1
ATOM 1433 N N . HIS A 1 172 ? 14.910 -7.306 -19.713 1.00 90.81 172 HIS A N 1
ATOM 1434 C CA . HIS A 1 172 ? 14.710 -7.762 -18.331 1.00 90.81 172 HIS A CA 1
ATOM 1435 C C . HIS A 1 172 ? 13.238 -8.058 -18.013 1.00 90.81 172 HIS A C 1
ATOM 1437 O O . HIS A 1 172 ? 12.948 -8.960 -17.224 1.00 90.81 172 HIS A O 1
ATOM 1443 N N . LEU A 1 173 ? 12.315 -7.322 -18.639 1.00 92.75 173 LEU A N 1
ATOM 1444 C CA . LEU A 1 173 ? 10.873 -7.553 -18.534 1.00 92.75 173 LEU A CA 1
ATOM 1445 C C . LEU A 1 173 ? 10.462 -8.802 -19.330 1.00 92.75 173 LEU A C 1
ATOM 1447 O O . LEU A 1 173 ? 9.749 -9.657 -18.805 1.00 92.75 173 LEU A O 1
ATOM 1451 N N . ILE A 1 174 ? 10.982 -8.964 -20.551 1.00 92.88 174 ILE A N 1
ATOM 1452 C CA . ILE A 1 174 ? 10.725 -10.141 -21.402 1.00 92.88 174 ILE A CA 1
ATOM 1453 C C . ILE A 1 174 ? 11.212 -11.424 -20.721 1.00 92.88 174 ILE A C 1
ATOM 1455 O O . ILE A 1 174 ? 10.503 -12.429 -20.721 1.00 92.88 174 ILE A O 1
ATOM 1459 N N . ALA A 1 175 ? 12.383 -11.390 -20.076 1.00 91.12 175 ALA A N 1
ATOM 1460 C CA . ALA A 1 175 ? 12.914 -12.522 -19.313 1.00 91.12 175 ALA A CA 1
ATOM 1461 C C . ALA A 1 175 ? 11.994 -12.972 -18.158 1.00 91.12 175 ALA A C 1
ATOM 1463 O O . ALA A 1 175 ? 12.102 -14.104 -17.692 1.00 91.12 175 ALA A O 1
ATOM 1464 N N . ARG A 1 176 ? 11.069 -12.110 -17.715 1.00 88.56 176 ARG A N 1
ATOM 1465 C CA . ARG A 1 176 ? 10.030 -12.408 -16.718 1.00 88.56 176 ARG A CA 1
ATOM 1466 C C . ARG A 1 176 ? 8.660 -12.693 -17.329 1.00 88.56 176 ARG A C 1
ATOM 1468 O O . ARG A 1 176 ? 7.650 -12.585 -16.644 1.00 88.56 176 ARG A O 1
ATOM 1475 N N . ASN A 1 177 ? 8.621 -13.074 -18.603 1.00 92.06 177 ASN A N 1
ATOM 1476 C CA . ASN A 1 177 ? 7.392 -13.416 -19.314 1.00 92.06 177 ASN A CA 1
ATOM 1477 C C . ASN A 1 177 ? 6.399 -12.240 -19.449 1.00 92.06 177 ASN A C 1
ATOM 1479 O O . ASN A 1 177 ? 5.214 -12.462 -19.684 1.00 92.06 177 ASN A O 1
ATOM 1483 N N . ILE A 1 178 ? 6.877 -10.993 -19.337 1.00 92.25 178 ILE A N 1
ATOM 1484 C CA . ILE A 1 178 ? 6.096 -9.797 -19.674 1.00 92.25 178 ILE A CA 1
ATOM 1485 C C . ILE A 1 178 ? 6.250 -9.559 -21.172 1.00 92.25 178 ILE A C 1
ATOM 1487 O O . ILE A 1 178 ? 7.354 -9.323 -21.669 1.00 92.25 178 ILE A O 1
ATOM 1491 N N . ASN A 1 179 ? 5.145 -9.621 -21.907 1.00 91.44 179 ASN A N 1
ATOM 1492 C CA . ASN A 1 179 ? 5.160 -9.408 -23.346 1.00 91.44 179 ASN A CA 1
ATOM 1493 C C . ASN A 1 179 ? 5.015 -7.912 -23.701 1.00 91.44 179 ASN A C 1
ATOM 1495 O O . ASN A 1 179 ? 4.578 -7.078 -22.907 1.00 91.44 179 ASN A O 1
ATOM 1499 N N . VAL A 1 180 ? 5.350 -7.560 -24.944 1.00 89.88 180 VAL A N 1
ATOM 1500 C CA . VAL A 1 180 ? 5.280 -6.178 -25.467 1.00 89.88 180 VAL A CA 1
ATOM 1501 C C . VAL A 1 180 ? 3.862 -5.592 -25.553 1.00 89.88 180 VAL A C 1
ATOM 1503 O O . VAL A 1 180 ? 3.711 -4.385 -25.756 1.00 89.88 180 VAL A O 1
ATOM 1506 N N . TYR A 1 181 ? 2.825 -6.418 -25.406 1.00 92.06 181 TYR A N 1
ATOM 1507 C CA . TYR A 1 181 ? 1.414 -6.025 -25.412 1.00 92.06 181 TYR A CA 1
ATOM 1508 C C . TYR A 1 181 ? 0.806 -5.949 -24.005 1.00 92.06 181 TYR A C 1
ATOM 1510 O O . TYR A 1 181 ? -0.319 -5.464 -23.854 1.00 92.06 181 TYR A O 1
ATOM 1518 N N . ASP A 1 182 ? 1.517 -6.410 -22.977 1.00 94.12 182 ASP A N 1
ATOM 1519 C CA . ASP A 1 182 ? 1.020 -6.411 -21.615 1.00 94.12 182 ASP A CA 1
ATOM 1520 C C . ASP A 1 182 ? 0.949 -4.992 -21.075 1.00 94.12 182 ASP A C 1
ATOM 1522 O O . ASP A 1 182 ? 1.759 -4.117 -21.390 1.00 94.12 182 ASP A O 1
ATOM 1526 N N . SER A 1 183 ? -0.088 -4.765 -20.282 1.00 93.88 183 SER A N 1
ATOM 1527 C CA . SER A 1 183 ? -0.427 -3.473 -19.703 1.00 93.88 183 SER A CA 1
ATOM 1528 C C . SER A 1 183 ? -0.422 -3.590 -18.185 1.00 93.88 183 SER A C 1
ATOM 1530 O O . SER A 1 183 ? -0.640 -4.676 -17.644 1.00 93.88 183 SER A O 1
ATOM 1532 N N . PHE A 1 184 ? -0.177 -2.483 -17.488 1.00 93.50 184 PHE A N 1
ATOM 1533 C CA . PHE A 1 184 ? -0.030 -2.488 -16.026 1.00 93.50 184 PHE A CA 1
ATOM 1534 C C . PHE A 1 184 ? -1.277 -2.985 -15.278 1.00 93.50 184 PHE A C 1
ATOM 1536 O O . PHE A 1 184 ? -1.162 -3.460 -14.156 1.00 93.50 184 PHE A O 1
ATOM 1543 N N . ASN A 1 185 ? -2.465 -2.933 -15.887 1.00 90.81 185 ASN A N 1
ATOM 1544 C CA . ASN A 1 185 ? -3.695 -3.471 -15.303 1.00 90.81 185 ASN A CA 1
ATOM 1545 C C . ASN A 1 185 ? -3.712 -4.998 -15.167 1.00 90.81 185 ASN A C 1
ATOM 1547 O O . ASN A 1 185 ? -4.638 -5.503 -14.549 1.00 90.81 185 ASN A O 1
ATOM 1551 N N . LYS A 1 186 ? -2.761 -5.717 -15.773 1.00 91.75 186 LYS A N 1
ATOM 1552 C CA . LYS A 1 186 ? -2.613 -7.169 -15.611 1.00 91.75 186 LYS A CA 1
ATOM 1553 C C . LYS A 1 186 ? -1.688 -7.549 -14.460 1.00 91.75 186 LYS A C 1
ATOM 1555 O O . LYS A 1 186 ? -1.688 -8.708 -14.066 1.00 91.75 186 LYS A O 1
ATOM 1560 N N . LEU A 1 187 ? -0.890 -6.601 -13.971 1.00 94.31 187 LEU A N 1
ATOM 1561 C CA . LEU A 1 187 ? 0.100 -6.872 -12.943 1.00 94.31 187 LEU A CA 1
ATOM 1562 C C . LEU A 1 187 ? -0.542 -6.853 -11.564 1.00 94.31 187 LEU A C 1
ATOM 1564 O O . LEU A 1 187 ? -1.408 -6.032 -11.273 1.00 94.31 187 LEU A O 1
ATOM 1568 N N . THR A 1 188 ? -0.076 -7.744 -10.707 1.00 95.12 188 THR A N 1
ATOM 1569 C CA . THR A 1 188 ? -0.351 -7.750 -9.275 1.00 95.12 188 THR A CA 1
ATOM 1570 C C . THR A 1 188 ? 0.494 -6.692 -8.553 1.00 95.12 188 THR A C 1
ATOM 1572 O O . THR A 1 188 ? 1.519 -6.239 -9.073 1.00 95.12 188 THR A O 1
ATOM 1575 N N . PRO A 1 189 ? 0.116 -6.283 -7.327 1.00 95.81 189 PRO A N 1
ATOM 1576 C CA . PRO A 1 189 ? 0.924 -5.352 -6.540 1.00 95.81 189 PRO A CA 1
ATOM 1577 C C . PRO A 1 189 ? 2.365 -5.816 -6.301 1.00 95.81 189 PRO A C 1
ATOM 1579 O O . PRO A 1 189 ? 3.277 -4.992 -6.348 1.00 95.81 189 PRO A O 1
ATOM 1582 N N . ASP A 1 190 ? 2.580 -7.117 -6.090 1.00 94.25 190 ASP A N 1
ATOM 1583 C CA . ASP A 1 190 ? 3.922 -7.669 -5.894 1.00 94.25 190 ASP A CA 1
ATOM 1584 C C . ASP A 1 190 ? 4.744 -7.627 -7.197 1.00 94.25 190 ASP A C 1
ATOM 1586 O O . ASP A 1 190 ? 5.903 -7.227 -7.157 1.00 94.25 190 ASP A O 1
ATOM 1590 N N . GLU A 1 191 ? 4.151 -7.907 -8.365 1.00 94.81 191 GLU A N 1
ATOM 1591 C CA . GLU A 1 191 ? 4.845 -7.763 -9.660 1.00 94.81 191 GLU A CA 1
ATOM 1592 C C . GLU A 1 191 ? 5.220 -6.304 -9.959 1.00 94.81 191 GLU A C 1
ATOM 1594 O O . GLU A 1 191 ? 6.315 -6.024 -10.449 1.00 94.81 191 GLU A O 1
ATOM 1599 N N . ILE A 1 192 ? 4.338 -5.354 -9.635 1.00 95.38 192 ILE A N 1
ATOM 1600 C CA . ILE A 1 192 ? 4.624 -3.916 -9.760 1.00 95.38 192 ILE A CA 1
ATOM 1601 C C . ILE A 1 192 ? 5.793 -3.527 -8.854 1.00 95.38 192 ILE A C 1
ATOM 1603 O O . ILE A 1 192 ? 6.692 -2.796 -9.279 1.00 95.38 192 ILE A O 1
ATOM 1607 N N . PHE A 1 193 ? 5.787 -4.011 -7.613 1.00 94.75 193 PHE A N 1
ATOM 1608 C CA . PHE A 1 193 ? 6.858 -3.755 -6.661 1.00 94.75 193 PHE A CA 1
ATOM 1609 C C . PHE A 1 193 ? 8.183 -4.380 -7.096 1.00 94.75 193 PHE A C 1
ATOM 1611 O O . PHE A 1 193 ? 9.223 -3.732 -7.006 1.00 94.75 193 PHE A O 1
ATOM 1618 N N . ASP A 1 194 ? 8.151 -5.594 -7.635 1.00 92.88 194 ASP A N 1
ATOM 1619 C CA . ASP A 1 194 ? 9.335 -6.257 -8.159 1.00 92.88 194 ASP A CA 1
ATOM 1620 C C . ASP A 1 194 ? 9.931 -5.466 -9.326 1.00 92.88 194 ASP A C 1
ATOM 1622 O O . ASP A 1 194 ? 11.146 -5.262 -9.356 1.00 92.88 194 ASP A O 1
ATOM 1626 N N . ILE A 1 195 ? 9.110 -4.979 -10.271 1.00 92.94 195 ILE A N 1
ATOM 1627 C CA . ILE A 1 195 ? 9.593 -4.150 -11.394 1.00 92.94 195 ILE A CA 1
ATOM 1628 C C . ILE A 1 195 ? 10.272 -2.896 -10.853 1.00 92.94 195 ILE A C 1
ATOM 1630 O O . ILE A 1 195 ? 11.370 -2.549 -11.289 1.00 92.94 195 ILE A O 1
ATOM 1634 N N . PHE A 1 196 ? 9.649 -2.246 -9.870 1.00 92.38 196 PHE A N 1
ATOM 1635 C CA . PHE A 1 196 ? 10.235 -1.091 -9.208 1.00 92.38 196 PHE A CA 1
ATOM 1636 C C . PHE A 1 196 ? 11.594 -1.425 -8.575 1.00 92.38 196 PHE A C 1
ATOM 1638 O O . PHE A 1 196 ? 12.578 -0.740 -8.846 1.00 92.38 196 PHE A O 1
ATOM 1645 N N . CYS A 1 197 ? 11.686 -2.507 -7.799 1.00 89.88 197 CYS A N 1
ATOM 1646 C CA . CYS A 1 197 ? 12.942 -2.952 -7.198 1.00 89.88 197 CYS A CA 1
ATOM 1647 C C . CYS A 1 197 ? 14.012 -3.275 -8.248 1.00 89.88 197 CYS A C 1
ATOM 1649 O O . CYS A 1 197 ? 15.176 -2.962 -8.032 1.00 89.88 197 CYS A O 1
ATOM 1651 N N . MET A 1 198 ? 13.668 -3.860 -9.396 1.00 88.56 198 MET A N 1
ATOM 1652 C CA . MET A 1 198 ? 14.648 -4.108 -10.461 1.00 88.56 198 MET A CA 1
ATOM 1653 C C . MET A 1 198 ? 15.224 -2.812 -11.022 1.00 88.56 198 MET A C 1
ATOM 1655 O O . MET A 1 198 ? 16.436 -2.718 -11.196 1.00 88.56 198 MET A O 1
ATOM 1659 N N . ILE A 1 199 ? 14.366 -1.820 -11.272 1.00 87.44 199 ILE A N 1
ATOM 1660 C CA . ILE A 1 199 ? 14.776 -0.513 -11.795 1.00 87.44 199 ILE A CA 1
ATOM 1661 C C . ILE A 1 199 ? 15.805 0.143 -10.860 1.00 87.44 199 ILE A C 1
ATOM 1663 O O . ILE A 1 199 ? 16.779 0.724 -11.331 1.00 87.44 199 ILE A O 1
ATOM 1667 N N . GLN A 1 200 ? 15.657 -0.039 -9.544 1.00 82.56 200 GLN A N 1
ATOM 1668 C CA . GLN A 1 200 ? 16.591 0.486 -8.538 1.00 82.56 200 GLN A CA 1
ATOM 1669 C C . GLN A 1 200 ? 18.015 -0.076 -8.612 1.00 82.56 200 GLN A C 1
ATOM 1671 O O . GLN A 1 200 ? 18.932 0.544 -8.077 1.00 82.56 200 GLN A O 1
ATOM 1676 N N . HIS A 1 201 ? 18.210 -1.251 -9.213 1.00 78.88 201 HIS A N 1
ATOM 1677 C CA . HIS A 1 201 ? 19.513 -1.922 -9.264 1.00 78.88 201 HIS A CA 1
ATOM 1678 C C . HIS A 1 201 ? 20.284 -1.639 -10.562 1.00 78.88 201 HIS A C 1
ATOM 1680 O O . HIS A 1 201 ? 21.373 -2.178 -10.759 1.00 78.88 201 HIS A O 1
ATOM 1686 N N . ILE A 1 202 ? 19.738 -0.809 -11.455 1.00 76.50 202 ILE A N 1
ATOM 1687 C CA . ILE A 1 202 ? 20.360 -0.484 -12.741 1.00 76.50 202 ILE A CA 1
ATOM 1688 C C . ILE A 1 202 ? 21.335 0.692 -12.561 1.00 76.50 202 ILE A C 1
ATOM 1690 O O . ILE A 1 202 ? 21.008 1.656 -11.861 1.00 76.50 202 ILE A O 1
ATOM 1694 N N . PRO A 1 203 ? 22.519 0.661 -13.202 1.00 67.19 203 PRO A N 1
ATOM 1695 C CA . PRO A 1 203 ? 23.424 1.808 -13.233 1.00 67.19 203 PRO A CA 1
ATOM 1696 C C . PRO A 1 203 ? 22.726 3.060 -13.791 1.00 67.19 203 PRO A C 1
ATOM 1698 O O . PRO A 1 203 ? 22.115 2.995 -14.854 1.00 67.19 203 PRO A O 1
ATOM 1701 N N . GLY A 1 204 ? 22.820 4.194 -13.091 1.00 65.12 204 GLY A N 1
ATOM 1702 C CA . GLY A 1 204 ? 22.153 5.447 -13.485 1.00 65.12 204 GLY A CA 1
ATOM 1703 C C . GLY A 1 204 ? 20.767 5.671 -12.865 1.00 65.12 204 GLY A C 1
ATOM 1704 O O . GLY A 1 204 ? 20.114 6.660 -13.176 1.00 65.12 204 GLY A O 1
ATOM 1705 N N . TYR A 1 205 ? 20.318 4.803 -11.948 1.00 68.19 205 TYR A N 1
ATOM 1706 C CA . TYR A 1 205 ? 19.069 5.019 -11.202 1.00 68.19 205 TYR A CA 1
ATOM 1707 C C . TYR A 1 205 ? 19.044 6.335 -10.398 1.00 68.19 205 TYR A C 1
ATOM 1709 O O . TYR A 1 205 ? 17.969 6.859 -10.130 1.00 68.19 205 TYR A O 1
ATOM 1717 N N . GLU A 1 206 ? 20.192 6.899 -10.010 1.00 61.31 206 GLU A N 1
ATOM 1718 C CA . GLU A 1 206 ? 20.231 8.182 -9.285 1.00 61.31 206 GLU A CA 1
ATOM 1719 C C . GLU A 1 206 ? 19.620 9.343 -10.091 1.00 61.31 206 GLU A C 1
ATOM 1721 O O . GLU A 1 206 ? 19.066 10.269 -9.501 1.00 61.31 206 GLU A O 1
ATOM 1726 N N . ASP A 1 207 ? 19.606 9.230 -11.423 1.00 56.62 207 ASP A N 1
ATOM 1727 C CA . ASP A 1 207 ? 18.987 10.192 -12.340 1.00 56.62 207 ASP A CA 1
ATOM 1728 C C . ASP A 1 207 ? 17.506 9.872 -12.639 1.00 56.62 207 ASP A C 1
ATOM 1730 O O . ASP A 1 207 ? 16.838 10.588 -13.393 1.00 56.62 207 ASP A O 1
ATOM 1734 N N . PHE A 1 208 ? 16.961 8.790 -12.068 1.00 64.19 208 PHE A N 1
ATOM 1735 C CA . PHE A 1 208 ? 15.603 8.321 -12.337 1.00 64.19 208 PHE A CA 1
ATOM 1736 C C . PHE A 1 208 ? 14.560 9.255 -11.718 1.00 64.19 208 PHE A C 1
ATOM 1738 O O . PHE A 1 208 ? 14.176 9.143 -10.550 1.00 64.19 208 PHE A O 1
ATOM 1745 N N . ASN A 1 209 ? 14.053 10.174 -12.536 1.00 63.56 209 ASN A N 1
ATOM 1746 C CA . ASN A 1 209 ? 13.023 11.116 -12.140 1.00 63.56 209 ASN A CA 1
ATOM 1747 C C . ASN A 1 209 ? 11.677 10.796 -12.811 1.00 63.56 209 ASN A C 1
ATOM 1749 O O . ASN A 1 209 ? 11.425 11.156 -13.955 1.00 63.56 209 ASN A O 1
ATOM 1753 N N . ILE A 1 210 ? 10.751 10.186 -12.067 1.00 61.84 210 ILE A N 1
ATOM 1754 C CA . ILE A 1 210 ? 9.387 9.888 -12.559 1.00 61.84 210 ILE A CA 1
ATOM 1755 C C . ILE A 1 21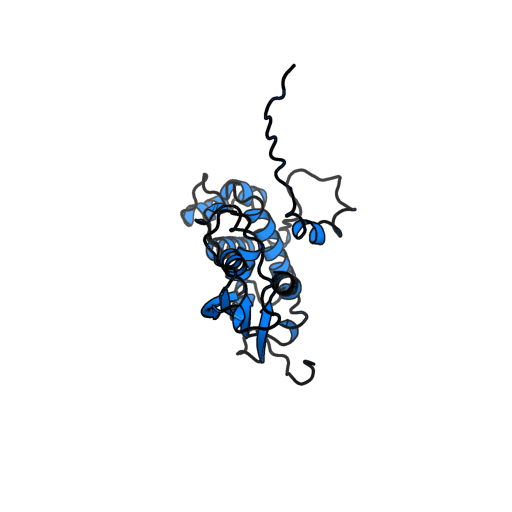0 ? 8.589 11.176 -12.852 1.00 61.84 210 ILE A C 1
ATOM 1757 O O . ILE A 1 210 ? 7.591 11.137 -13.573 1.00 61.84 210 ILE A O 1
ATOM 1761 N N . SER A 1 211 ? 9.006 12.334 -12.314 1.00 51.31 211 SER A N 1
ATOM 1762 C CA . SER A 1 211 ? 8.311 13.608 -12.557 1.00 51.31 211 SER A CA 1
ATOM 1763 C C . SER A 1 211 ? 8.477 14.135 -13.984 1.00 51.31 211 SER A C 1
ATOM 1765 O O . SER A 1 211 ? 7.645 14.923 -14.430 1.00 51.31 211 SER A O 1
ATOM 1767 N N . SER A 1 212 ? 9.473 13.662 -14.740 1.00 43.38 212 SER A N 1
ATOM 1768 C CA . SER A 1 212 ? 9.548 13.933 -16.173 1.00 43.38 212 SER A CA 1
ATOM 1769 C C . SER A 1 212 ? 8.665 12.948 -16.933 1.00 43.38 212 SER A C 1
ATOM 1771 O O . SER A 1 212 ? 9.123 11.918 -17.426 1.00 43.38 212 SER A O 1
ATOM 1773 N N . SER A 1 213 ? 7.379 13.264 -17.074 1.00 37.12 213 SER A N 1
ATOM 1774 C CA . SER A 1 213 ? 6.640 12.727 -18.216 1.00 37.12 213 SER A CA 1
ATOM 1775 C C . SER A 1 213 ? 7.299 13.235 -19.506 1.00 37.12 213 SER A C 1
ATOM 1777 O O . SER A 1 213 ? 7.528 14.444 -19.617 1.00 37.12 213 SER A O 1
ATOM 1779 N N . PRO A 1 214 ? 7.572 12.384 -20.508 1.00 41.84 214 PRO A N 1
ATOM 1780 C CA . PRO A 1 214 ? 8.018 12.867 -21.803 1.00 41.84 214 PRO A CA 1
ATOM 1781 C C . PRO A 1 214 ? 6.842 13.605 -22.462 1.00 41.84 214 PRO A C 1
ATOM 1783 O O . PRO A 1 214 ? 5.829 12.994 -22.796 1.00 41.84 214 PRO A O 1
ATOM 1786 N N . LYS A 1 215 ? 7.017 14.925 -22.633 1.00 35.91 215 LYS A N 1
ATOM 1787 C CA . LYS A 1 215 ? 6.062 15.959 -23.094 1.00 35.91 215 LYS A CA 1
ATOM 1788 C C . LYS A 1 215 ? 5.156 16.556 -22.011 1.00 35.91 215 LYS A C 1
ATOM 1790 O O . LYS A 1 215 ? 3.970 16.261 -21.963 1.00 35.91 215 LYS A O 1
ATOM 1795 N N . GLN A 1 216 ? 5.731 17.442 -21.201 1.00 34.22 216 GLN A N 1
ATOM 1796 C CA . GLN A 1 216 ? 5.201 18.778 -20.875 1.00 34.22 216 GLN A CA 1
ATOM 1797 C C . GLN A 1 216 ? 6.229 19.465 -19.963 1.00 34.22 216 GLN A C 1
ATOM 1799 O O . GLN A 1 216 ? 6.145 19.429 -18.740 1.00 34.22 216 GLN A O 1
ATOM 1804 N N . VAL A 1 217 ? 7.266 20.021 -20.589 1.00 36.41 217 VAL A N 1
ATOM 1805 C CA . VAL A 1 217 ? 8.004 21.147 -20.011 1.00 36.41 217 VAL A CA 1
ATOM 1806 C C . VAL A 1 217 ? 7.195 22.374 -20.434 1.00 36.41 217 VAL A C 1
ATOM 1808 O O . VAL A 1 217 ? 6.817 22.446 -21.599 1.00 36.41 217 VAL A O 1
ATOM 1811 N N . ASP A 1 218 ? 6.891 23.250 -19.477 1.00 34.44 218 ASP A N 1
ATOM 1812 C CA . ASP A 1 218 ? 6.084 24.480 -19.592 1.00 34.44 218 ASP A CA 1
ATOM 1813 C C . ASP A 1 218 ? 4.568 24.329 -19.374 1.00 34.44 218 ASP A C 1
ATOM 1815 O O . ASP A 1 218 ? 3.800 24.561 -20.293 1.00 34.44 218 ASP A O 1
ATOM 1819 N N . GLU A 1 219 ? 4.132 23.969 -18.150 1.00 33.88 219 GLU A N 1
ATOM 1820 C CA . GLU A 1 219 ? 2.921 24.561 -17.515 1.00 33.88 219 GLU A CA 1
ATOM 1821 C C . GLU A 1 219 ? 2.611 24.080 -16.076 1.00 33.88 219 GLU A C 1
ATOM 1823 O O . GLU A 1 219 ? 1.459 24.053 -15.661 1.00 33.88 219 GLU A O 1
ATOM 1828 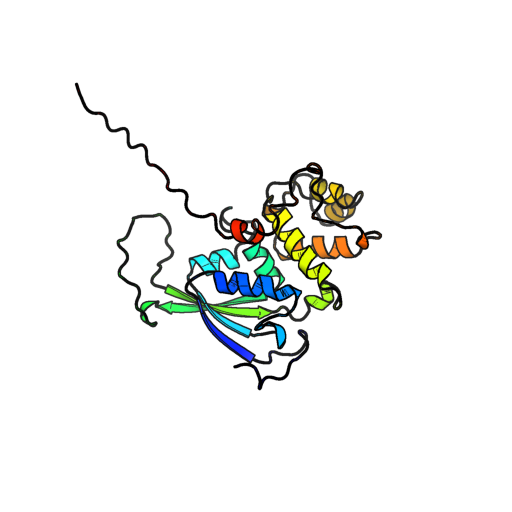N N . VAL A 1 220 ? 3.580 23.680 -15.243 1.00 36.28 220 VAL A N 1
ATOM 1829 C CA . VAL A 1 220 ? 3.239 23.292 -13.855 1.00 36.28 220 VAL A CA 1
ATOM 1830 C C . VAL A 1 220 ? 4.312 23.718 -12.860 1.00 36.28 220 VAL A C 1
ATOM 1832 O O . VAL A 1 220 ? 5.080 22.903 -12.357 1.00 36.28 220 VAL A O 1
ATOM 1835 N N . LYS A 1 221 ? 4.358 25.016 -12.549 1.00 33.06 221 LYS A N 1
ATOM 1836 C CA . LYS A 1 221 ? 4.964 25.490 -11.293 1.00 33.06 221 LYS A CA 1
ATOM 1837 C C . LYS A 1 221 ? 3.940 25.954 -10.249 1.00 33.06 221 LYS A C 1
ATOM 1839 O O . LYS A 1 221 ? 4.292 25.961 -9.078 1.00 33.06 221 LYS A O 1
ATOM 1844 N N . ASP A 1 222 ? 2.667 26.126 -10.622 1.00 31.17 222 ASP A N 1
ATOM 1845 C CA . ASP A 1 222 ? 1.629 26.610 -9.693 1.00 31.17 222 ASP A CA 1
ATOM 1846 C C . ASP A 1 222 ? 0.559 25.575 -9.275 1.00 31.17 222 ASP A C 1
ATOM 1848 O O . ASP A 1 222 ? -0.255 25.878 -8.412 1.00 31.17 222 ASP A O 1
ATOM 1852 N N . LYS A 1 223 ? 0.558 24.328 -9.788 1.00 32.53 223 LYS A N 1
ATOM 1853 C CA . LYS A 1 223 ? -0.475 23.310 -9.433 1.00 32.53 223 LYS A CA 1
ATOM 1854 C C . LYS A 1 223 ? -0.007 22.152 -8.539 1.00 32.53 223 LYS A C 1
ATOM 1856 O O . LYS A 1 223 ? -0.786 21.249 -8.231 1.00 32.53 223 LYS A O 1
ATOM 1861 N N . LEU A 1 224 ? 1.255 22.139 -8.102 1.00 35.69 224 LEU A N 1
ATOM 1862 C CA . LEU A 1 224 ? 1.827 20.987 -7.380 1.00 35.69 224 LEU A CA 1
ATOM 1863 C C . LEU A 1 224 ? 1.485 20.941 -5.883 1.00 35.69 224 LEU A C 1
ATOM 1865 O O . LEU A 1 224 ? 1.705 19.909 -5.251 1.00 35.69 224 LEU A O 1
ATOM 1869 N N . ILE A 1 225 ? 0.886 22.001 -5.335 1.00 33.94 225 ILE A N 1
ATOM 1870 C CA . ILE A 1 225 ? 0.334 21.988 -3.972 1.00 33.94 225 ILE A CA 1
ATOM 1871 C C . ILE A 1 225 ? -1.147 21.549 -3.985 1.00 33.94 225 ILE A C 1
ATOM 1873 O O . ILE A 1 225 ? -1.561 20.849 -3.064 1.00 33.94 225 ILE A O 1
ATOM 1877 N N . ASP A 1 226 ? -1.889 21.802 -5.072 1.00 28.22 226 ASP A N 1
ATOM 1878 C CA . ASP A 1 226 ? -3.300 21.390 -5.216 1.00 28.22 226 ASP A CA 1
ATOM 1879 C C . ASP A 1 226 ? -3.487 19.952 -5.729 1.00 28.22 226 ASP A C 1
ATOM 1881 O O . ASP A 1 226 ? -4.355 19.226 -5.255 1.00 28.22 226 ASP A O 1
ATOM 1885 N N . THR A 1 227 ? -2.628 19.446 -6.622 1.00 33.19 227 THR A N 1
ATOM 1886 C CA . THR A 1 227 ? -2.872 18.122 -7.249 1.00 33.19 227 THR A CA 1
ATOM 1887 C C . THR A 1 227 ? -2.781 16.942 -6.263 1.00 33.19 227 THR A C 1
ATOM 1889 O O . THR A 1 227 ? -3.426 15.908 -6.454 1.00 33.19 227 THR A O 1
ATOM 1892 N N . SER A 1 228 ? -2.010 17.079 -5.174 1.00 32.53 228 SER A N 1
ATOM 1893 C CA . SER A 1 228 ? -1.961 16.055 -4.113 1.00 32.53 228 SER A CA 1
ATOM 1894 C C . SER A 1 228 ? -3.225 16.039 -3.244 1.00 32.53 228 SER A C 1
ATOM 1896 O O . SER A 1 228 ? -3.433 15.078 -2.505 1.00 32.53 228 SER A O 1
ATOM 1898 N N . ILE A 1 229 ? -4.047 17.087 -3.323 1.00 36.91 229 ILE A N 1
ATOM 1899 C CA . ILE A 1 229 ? -5.341 17.219 -2.650 1.00 36.91 229 ILE A CA 1
ATOM 1900 C C . ILE A 1 229 ? -6.461 16.796 -3.623 1.00 36.91 229 ILE A C 1
ATOM 1902 O O . ILE A 1 229 ? -7.316 15.992 -3.249 1.00 36.91 229 ILE A O 1
ATOM 1906 N N . ASP A 1 230 ? -6.375 17.183 -4.899 1.00 31.05 230 ASP A N 1
ATOM 1907 C CA . ASP A 1 230 ? -7.420 16.930 -5.904 1.00 31.05 230 ASP A CA 1
ATOM 1908 C C . ASP A 1 230 ? -7.496 15.487 -6.419 1.00 31.05 230 ASP A C 1
ATOM 1910 O O . ASP A 1 230 ? -8.586 14.986 -6.694 1.00 31.05 230 ASP A O 1
ATOM 1914 N N . MET A 1 231 ? -6.386 14.735 -6.463 1.00 36.75 231 MET A N 1
ATOM 1915 C CA . MET A 1 231 ? -6.440 13.298 -6.806 1.00 36.75 231 MET A CA 1
ATOM 1916 C C . MET A 1 231 ? -7.258 12.457 -5.806 1.00 36.75 231 MET A C 1
ATOM 1918 O O . MET A 1 231 ? -7.543 11.284 -6.055 1.00 36.75 231 MET A O 1
ATOM 1922 N N . PHE A 1 232 ? -7.623 13.050 -4.670 1.00 37.75 232 PHE A N 1
ATOM 1923 C CA . PHE A 1 232 ? -8.354 12.436 -3.572 1.00 37.75 232 PHE A CA 1
ATOM 1924 C C . PHE A 1 232 ? -9.758 13.042 -3.360 1.00 37.75 232 PHE A C 1
ATOM 1926 O O . PHE A 1 232 ? -10.431 12.644 -2.401 1.00 37.75 232 PHE A O 1
ATOM 1933 N N . HIS A 1 233 ? -10.219 13.942 -4.240 1.00 33.25 233 HIS A N 1
ATOM 1934 C CA . HIS A 1 233 ? -11.536 14.595 -4.154 1.00 33.25 233 HIS A CA 1
ATOM 1935 C C . HIS A 1 233 ? -12.450 14.444 -5.378 1.00 33.25 233 HIS A C 1
ATOM 1937 O O . HIS A 1 233 ? -13.539 15.003 -5.377 1.00 33.25 233 HIS A O 1
ATOM 1943 N N . VAL A 1 234 ? -12.105 13.627 -6.375 1.00 35.09 234 VAL A N 1
ATOM 1944 C CA . VAL A 1 234 ? -13.019 13.374 -7.504 1.00 35.09 234 VAL A CA 1
ATOM 1945 C C . VAL A 1 234 ? -13.769 12.056 -7.318 1.00 35.09 234 VAL A C 1
ATOM 1947 O O . VAL A 1 234 ? -13.279 11.024 -7.763 1.00 35.09 234 VAL A O 1
ATOM 1950 N N . GLU A 1 235 ? -14.934 12.101 -6.667 1.00 35.19 235 GLU A N 1
ATOM 1951 C CA . GLU A 1 235 ? -16.108 11.254 -6.961 1.00 35.19 235 GLU A CA 1
ATOM 1952 C C . GLU A 1 235 ? -17.373 12.022 -6.526 1.00 35.19 235 GLU A C 1
ATOM 1954 O O . GLU A 1 235 ? -17.883 11.797 -5.437 1.00 35.19 235 GLU A O 1
ATOM 1959 N N . GLU A 1 236 ? -17.844 12.940 -7.372 1.00 34.25 236 GLU A N 1
ATOM 1960 C CA . GLU A 1 236 ? -19.259 13.320 -7.514 1.00 34.25 236 GLU A CA 1
ATOM 1961 C C . GLU A 1 236 ? -19.417 13.871 -8.943 1.00 34.25 236 GLU A C 1
ATOM 1963 O O . GLU A 1 236 ? -19.150 15.037 -9.215 1.00 34.25 236 GLU A O 1
ATOM 1968 N N . GLU A 1 237 ? -19.756 12.993 -9.887 1.00 30.81 237 GLU A N 1
ATOM 1969 C CA . GLU A 1 237 ? -20.492 13.396 -11.087 1.00 30.81 237 GLU A CA 1
ATOM 1970 C C . GLU A 1 237 ? -21.836 12.674 -11.009 1.00 30.81 237 GLU A C 1
ATOM 1972 O O . GLU A 1 237 ? -21.894 11.441 -10.978 1.00 30.81 237 GLU A O 1
ATOM 1977 N N . GLU A 1 238 ? -22.889 13.476 -10.867 1.00 33.16 238 GLU A N 1
ATOM 1978 C CA . GLU A 1 238 ? -24.282 13.076 -11.011 1.00 33.16 238 GLU A CA 1
ATOM 1979 C C . GLU A 1 238 ? -24.500 12.604 -12.458 1.00 33.16 238 GLU A C 1
ATOM 1981 O O . GLU A 1 238 ? -24.146 13.299 -13.411 1.00 33.16 238 GLU A O 1
ATOM 1986 N N . GLU A 1 239 ? -25.052 11.401 -12.629 1.00 31.50 239 GLU A N 1
ATOM 1987 C CA . GLU A 1 239 ? -25.644 10.992 -13.903 1.00 31.50 239 GLU A CA 1
ATOM 1988 C C . GLU A 1 239 ? -26.956 11.776 -14.066 1.00 31.50 239 GLU A C 1
ATOM 1990 O O . GLU A 1 239 ? -27.947 11.484 -13.397 1.00 31.50 239 GLU A O 1
ATOM 1995 N N . ASP A 1 240 ? -26.948 12.793 -14.931 1.00 30.05 240 ASP A N 1
ATOM 1996 C CA . ASP A 1 240 ? -28.167 13.395 -15.473 1.00 30.05 240 ASP A CA 1
ATOM 1997 C C . ASP A 1 240 ? -28.869 12.352 -16.361 1.00 30.05 240 ASP A C 1
ATOM 1999 O O . ASP A 1 240 ? -28.504 12.134 -17.521 1.00 30.05 240 ASP A O 1
ATOM 2003 N N . ASP A 1 241 ? -29.883 11.694 -15.800 1.00 33.06 241 ASP A N 1
ATOM 2004 C CA . ASP A 1 241 ? -30.877 10.930 -16.549 1.00 33.06 241 ASP A CA 1
ATOM 2005 C C . ASP A 1 241 ? -31.748 11.910 -17.364 1.00 33.06 241 ASP A C 1
ATOM 2007 O O . ASP A 1 241 ? -32.691 12.522 -16.855 1.00 33.06 241 ASP A O 1
ATOM 2011 N N . ASP A 1 242 ? -31.438 12.061 -18.656 1.00 35.31 242 ASP A N 1
ATOM 2012 C CA . ASP A 1 242 ? -32.324 12.680 -19.651 1.00 35.31 242 ASP A CA 1
ATOM 2013 C C . ASP A 1 242 ? -33.503 11.735 -19.952 1.00 35.31 242 ASP A C 1
ATOM 2015 O O . ASP A 1 242 ? -33.545 11.023 -20.959 1.00 35.31 242 ASP A O 1
ATOM 2019 N N . ASP A 1 243 ? -34.475 11.711 -19.037 1.00 36.59 243 ASP A N 1
ATOM 2020 C CA . ASP A 1 243 ? -35.795 11.119 -19.248 1.00 36.59 243 ASP A CA 1
ATOM 2021 C C . ASP A 1 243 ? -36.626 12.039 -20.163 1.00 36.59 243 ASP A C 1
ATOM 2023 O O . ASP A 1 243 ? -37.509 12.798 -19.747 1.00 36.59 243 ASP A O 1
ATOM 2027 N N . GLY A 1 244 ? -36.360 11.945 -21.466 1.00 33.31 244 GLY A N 1
ATOM 2028 C CA . GLY A 1 244 ? -37.177 12.525 -22.527 1.00 33.31 244 GLY A CA 1
ATOM 2029 C C . GLY A 1 244 ? -38.534 11.825 -22.675 1.00 33.31 244 GLY A C 1
ATOM 2030 O O . GLY A 1 244 ? -38.804 11.187 -23.694 1.00 33.31 244 GLY A O 1
ATOM 2031 N N . ILE A 1 245 ? -39.424 11.959 -21.685 1.00 36.91 245 ILE A N 1
ATOM 2032 C CA . ILE A 1 245 ? -40.853 11.655 -21.841 1.00 36.91 245 ILE A CA 1
ATOM 2033 C C . ILE A 1 245 ? -41.544 12.870 -22.463 1.00 36.91 245 ILE A C 1
ATOM 2035 O O . ILE A 1 245 ? -41.649 13.943 -21.868 1.00 36.91 245 ILE A O 1
ATOM 2039 N N . GLY A 1 246 ? -42.054 12.668 -23.677 1.00 36.03 246 GLY A N 1
ATOM 2040 C CA . GLY A 1 246 ? -42.799 13.663 -24.434 1.00 36.03 246 GLY A CA 1
ATOM 2041 C C . GLY A 1 246 ? -43.997 14.267 -23.695 1.00 36.03 246 GLY A C 1
ATOM 2042 O O . GLY A 1 246 ? -44.711 13.609 -22.936 1.00 36.03 246 GLY A O 1
ATOM 2043 N N . ARG A 1 247 ? -44.271 15.534 -24.015 1.00 33.03 247 ARG A N 1
ATOM 2044 C CA . ARG A 1 247 ? -45.581 16.163 -23.842 1.00 33.03 247 ARG A CA 1
ATOM 2045 C C . ARG A 1 247 ? -45.983 16.872 -25.132 1.00 33.03 247 ARG A C 1
ATOM 2047 O O . ARG A 1 247 ? -45.362 17.838 -25.550 1.00 33.03 247 ARG A O 1
ATOM 2054 N N . THR A 1 248 ? -47.017 16.300 -25.735 1.00 37.28 248 THR A N 1
ATOM 2055 C CA . THR A 1 248 ? -48.140 16.912 -26.454 1.00 37.28 248 THR A CA 1
ATOM 2056 C C . THR A 1 248 ? -48.154 18.445 -26.512 1.00 37.28 248 THR A C 1
ATOM 2058 O O . THR A 1 248 ? -48.277 19.093 -25.473 1.00 37.28 248 THR A O 1
ATOM 2061 N N . LEU A 1 249 ? -48.146 19.001 -27.727 1.00 36.62 249 LEU A N 1
ATOM 2062 C CA . LEU A 1 249 ? -49.294 19.636 -28.400 1.00 36.62 249 LEU A CA 1
ATOM 2063 C C . LEU A 1 249 ? -48.976 19.826 -29.889 1.00 36.62 249 LEU A C 1
ATOM 2065 O O . LEU A 1 249 ? -47.822 20.191 -30.198 1.00 36.62 249 LEU A O 1
#

Radius of gyration: 21.29 Å; chains: 1; bounding box: 73×40×55 Å

Sequence (249 aa):
MLEYIEKKEWEHDCIYQLIASLNNQDFLRYILRNFSHQNGILALGRPIMYLLITPATYQKLIAGPHEPWNLYKPLAVLFQIIFHIELLSKVDRRSFVPWPTPYKKTESKGNLSEDSLYLIRIEGKKHLYQKLGKENIERVNTLQKFVTHVIGRKKQRIIPTIEQWVPGFGPHLIARNINVYDSFNKLTPDEIFDIFCMIQHIPGYEDFNISSSPKQVDEVKDKLIDTSIDMFHVEEEEEDDDDGIGRTL

Organism: NCBI:txid428564

Secondary structure (DSSP, 8-state):
--TTSPP--TTSPP--EEEEE-SSSHHHHHHHHHHTTT-GGGGGS--EEEEEE-HHHHHHHH--TTS-TTT--HHHHHHHHHEEEEEEEEEEGGGSSSPPP-------S----TTEEEEEEEEE-TTHHHHH-TT-HHHHHHHHHHHHHHHHTTTSBHHHHHHHHSTT-HHHHHTTT--TT-BGGG--HHHHHHHHHHHTTSTTGGG--TT--SS--SS-SSSTTTHHHHTTT----------------

InterPro domains:
  IPR001737 Ribosomal RNA adenine methyltransferase KsgA/Erm [PTHR11727] (19-202)
  IPR029063 S-adenosyl-L-methionine-dependent methyltransferase superfamily [G3DSA:3.40.50.150] (1-104)
  IPR029063 S-adenosyl-L-methionine-dependent methyltransferase superfamily [SSF53335] (14-200)

pLDDT: mean 77.2, std 21.48, range [28.22, 97.44]

Foldseek 3Di:
DCVPFAADEQLDPARDEAEEEDPDCVVLVVCLVCVLVCDDPRRRYKYKYWYWAAPLVVQLQCDALVDPLVSQALSNLSQVLFKDKAFDDKDFQCVDPPRDDPDDDPVDDDPRPRRIITTMIITTDSCNCVLQPVPDSVSSVVLSLQSNVQSVVQQDFDLVVVCVQPPPCNVVCVVVVRDRNHTNSNDGSVRSVVVSSVCCPDPPSVVRDSVDDPDDDPDDPPCPVPVVVVVVPPDDDDPPDPPPDDDDD